Protein AF-A0A3M0Y3L3-F1 (afdb_monomer_lite)

Sequence (341 aa):
EQSRVIAAVINSLKTGEKAVHLVEGGPGSGKTYLALLLLTSVASQHQMKTHKNLVALGLRNNRLLNTVRKVLDEAHIGLSGAVKFFSAYGHGLADAATEDFELVIYDEAQRMAPDQIANAMRRGRVVVFLYDEGQRLNTDEGGTREAFLQHARKLGKPVHTHWLSGAYRVLGGARYHQFVEQLLHDPCAMNNGGELPHYEFRVFSDIEEMIHALRAKGAEGHHVALVAAFTESPGDRKNKLARSKWNLRIGYPLPSGFDHYRDKDLKIYWLMDEKRQYPAFWYQKASNDLTHCASIYGCQGFEADYVGVIWGRDFVWRNGQWTLGPNCEDTIGRPSLKDLF

Secondary structure (DSSP, 8-state):
-HHHHHHHHHHHHHTT---EEEEE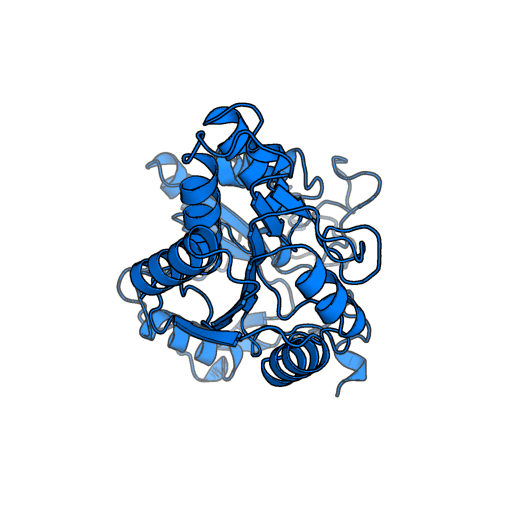E-TTS-HHHHHHHHHHHHHT-TT--SSSEEEEEEES-HHHHHHHHHHHHHHSTTGGGGEEE--SSSSSTTS-----EEEEEETTGGGS-HHHHHHHHHHEEEEEEEE-GGG--STT----HHHHHHHHHHTT--EEEEEE----S-TTHHHHHHHHHHHHH-GGG-GGG---TT------S-HHHHHHHHHHHHHTT--EEEEE-S-S----SSSTT--STTTEEEESS-TT---TTTTS--EEEE---TTTHHIIIIIS-GGGG-SEEEEHHHHTT---SEEEEE--SSEEEETTEEEE-TT---SSSSS-GGG--

Foldseek 3Di:
DLVVLLVVLVVCLVVLAQAEEEEEEDPQLCLVVSLVVSLCVQVVPPPPPDAAAAAAEEDQQLLVLLLVLVVCCVVDNPSSVRYWYDDQDDDTLQRAQAARYQEYEYEQLLQHFLVSLLSQSNPHSYYYYYHYVVPDDAPRRHPDPVSNVVSCVVVVHHYHYHYRYFNNRDPQTPNVVVLVVCCVPPQQVDFQSDDRPPDDDDDDPDPVVVLVVLLVCVVVVWQEAEEEACDQAVADLPCNPDQDLNFFDAAPDTPNRPCPRVVPPAGEGENNDSNPRSSCVFVVSPRSVVNYYYYPSSCVPGDTPYYHYYYPQQWDQDPRTIDGGPDNWDPPDVVTVVVVD

pLDDT: mean 86.47, std 13.96, range [36.09, 98.5]

Radius of gyration: 21.64 Å; chains: 1; bounding box: 54×42×57 Å

Structure (mmCIF, N/CA/C/O backbone):
data_AF-A0A3M0Y3L3-F1
#
_entry.id   AF-A0A3M0Y3L3-F1
#
loop_
_atom_site.group_PDB
_atom_site.id
_atom_site.type_symbol
_atom_site.label_atom_id
_atom_site.label_alt_id
_atom_site.label_comp_id
_atom_site.label_asym_id
_atom_site.label_entity_id
_atom_site.label_seq_id
_atom_site.pdbx_PDB_ins_code
_atom_site.Cartn_x
_atom_site.Cartn_y
_atom_site.Cartn_z
_atom_site.occupancy
_atom_site.B_iso_or_equiv
_atom_site.auth_seq_id
_atom_site.auth_comp_id
_atom_site.auth_asym_id
_atom_site.auth_atom_id
_atom_site.pdbx_PDB_model_num
ATOM 1 N N . GLU A 1 1 ? -17.571 -12.825 4.510 1.00 89.19 1 GLU A N 1
ATOM 2 C CA . GLU A 1 1 ? -16.793 -12.591 5.753 1.00 89.19 1 GLU A CA 1
ATOM 3 C C . GLU A 1 1 ? -16.802 -11.124 6.159 1.00 89.19 1 GLU A C 1
ATOM 5 O O . GLU A 1 1 ? -17.321 -10.819 7.224 1.00 89.19 1 GLU A O 1
ATOM 10 N N . GLN A 1 2 ? -16.338 -10.217 5.292 1.00 90.56 2 GLN A N 1
ATOM 11 C CA . GLN A 1 2 ? -16.280 -8.769 5.551 1.00 90.56 2 GLN A CA 1
ATOM 12 C C . GLN A 1 2 ? -17.586 -8.179 6.115 1.00 90.56 2 GLN A C 1
ATOM 14 O O . GLN A 1 2 ? -17.548 -7.488 7.128 1.00 90.56 2 GLN A O 1
ATOM 19 N N . SER A 1 3 ? -18.754 -8.522 5.556 1.00 91.56 3 SER A N 1
ATOM 20 C CA . SER A 1 3 ? -20.052 -8.053 6.075 1.00 91.56 3 SER A CA 1
ATOM 21 C C . SER A 1 3 ? -20.318 -8.467 7.528 1.00 91.56 3 SER A C 1
ATOM 23 O O . SER A 1 3 ? -20.928 -7.704 8.271 1.00 91.56 3 SER A O 1
ATOM 25 N N . ARG A 1 4 ? -19.843 -9.648 7.959 1.00 94.56 4 ARG A N 1
ATOM 26 C CA . ARG A 1 4 ? -19.965 -10.098 9.357 1.00 94.56 4 ARG A CA 1
ATOM 27 C C . ARG A 1 4 ? -19.080 -9.257 10.275 1.00 94.56 4 ARG A C 1
ATOM 29 O O . ARG A 1 4 ? -19.536 -8.863 11.342 1.00 94.56 4 ARG A O 1
ATOM 36 N N . VAL A 1 5 ? -17.858 -8.941 9.837 1.00 96.12 5 VAL A N 1
ATOM 37 C CA . VAL A 1 5 ? -16.940 -8.070 10.589 1.00 96.12 5 VAL A CA 1
ATOM 38 C C . VAL A 1 5 ? -17.534 -6.671 10.738 1.00 96.12 5 VAL A C 1
ATOM 40 O O . VAL A 1 5 ? -17.600 -6.154 11.849 1.00 96.12 5 VAL A O 1
ATOM 43 N N . ILE A 1 6 ? -18.040 -6.089 9.645 1.00 95.31 6 ILE A N 1
ATOM 44 C CA . ILE A 1 6 ? -18.707 -4.779 9.666 1.00 95.31 6 ILE A CA 1
ATOM 45 C C . ILE A 1 6 ? -19.893 -4.802 10.632 1.00 95.31 6 ILE A C 1
ATOM 47 O O . ILE A 1 6 ? -19.979 -3.945 11.506 1.00 95.31 6 ILE A O 1
ATOM 51 N N . ALA A 1 7 ? -20.777 -5.799 10.526 1.00 95.38 7 ALA A N 1
ATOM 52 C CA . ALA A 1 7 ? -21.931 -5.920 11.412 1.00 95.38 7 ALA A CA 1
ATOM 53 C C . ALA A 1 7 ? -21.524 -6.020 12.891 1.00 95.38 7 ALA A C 1
ATOM 55 O O . ALA A 1 7 ? -22.126 -5.350 13.727 1.00 95.38 7 ALA A O 1
ATOM 56 N N . ALA A 1 8 ? -20.482 -6.795 13.212 1.00 97.00 8 ALA A N 1
ATOM 57 C CA . ALA A 1 8 ? -19.973 -6.929 14.574 1.00 97.00 8 ALA A CA 1
ATOM 58 C C . ALA A 1 8 ? -19.416 -5.603 15.121 1.00 97.00 8 ALA A C 1
ATOM 60 O O . ALA A 1 8 ? -19.777 -5.204 16.224 1.00 97.00 8 ALA A O 1
ATOM 61 N N . VAL A 1 9 ? -18.595 -4.891 14.340 1.00 96.69 9 VAL A N 1
ATOM 62 C CA . VAL A 1 9 ? -18.029 -3.589 14.741 1.00 96.69 9 VAL A CA 1
ATOM 63 C C . VAL A 1 9 ? -19.132 -2.547 14.939 1.00 96.69 9 VAL A C 1
ATOM 65 O O . VAL A 1 9 ? -19.158 -1.848 15.951 1.00 96.69 9 VAL A O 1
ATOM 68 N N . ILE A 1 10 ? -20.084 -2.461 14.004 1.00 94.00 10 ILE A N 1
ATOM 69 C CA . ILE A 1 10 ? -21.234 -1.554 14.117 1.00 94.00 10 ILE A CA 1
ATOM 70 C C . ILE A 1 10 ? -22.098 -1.911 15.335 1.00 94.00 10 ILE A C 1
ATOM 72 O O . ILE A 1 10 ? -22.608 -1.010 16.000 1.00 94.00 10 ILE A O 1
ATOM 76 N N . ASN A 1 11 ? -22.254 -3.196 15.660 1.00 94.81 11 ASN A N 1
ATOM 77 C CA . ASN A 1 11 ? -22.977 -3.619 16.855 1.00 94.81 11 ASN A CA 1
ATOM 78 C C . ASN A 1 11 ? -22.292 -3.124 18.138 1.00 94.81 11 ASN A C 1
ATOM 80 O O . ASN A 1 11 ? -22.959 -2.491 18.950 1.00 94.81 11 ASN A O 1
ATOM 84 N N . SER A 1 12 ? -20.975 -3.307 18.285 1.00 95.19 12 SER A N 1
ATOM 85 C CA . SER A 1 12 ? -20.216 -2.783 19.435 1.00 95.19 12 SER A CA 1
ATOM 86 C C . SER A 1 12 ? -20.289 -1.252 19.539 1.00 95.19 12 SER A C 1
ATOM 88 O O . SER A 1 12 ? -20.355 -0.688 20.635 1.00 95.19 12 SER A O 1
ATOM 90 N N . LEU A 1 13 ? -20.353 -0.545 18.404 1.00 92.25 13 LEU A N 1
ATOM 91 C CA . LEU A 1 13 ? -20.605 0.897 18.404 1.00 92.25 13 LEU A CA 1
ATOM 92 C C . LEU A 1 13 ? -22.006 1.235 18.933 1.00 92.25 13 LEU A C 1
ATOM 94 O O . LEU A 1 13 ? -22.120 2.109 19.790 1.00 92.25 13 LEU A O 1
ATOM 98 N N . LYS A 1 14 ? -23.051 0.532 18.482 1.00 91.12 14 LYS A N 1
ATOM 99 C CA . LYS A 1 14 ? -24.446 0.771 18.894 1.00 91.12 14 LYS A CA 1
ATOM 100 C C . LYS A 1 14 ? -24.724 0.425 20.357 1.00 91.12 14 LYS A C 1
ATOM 102 O O . LYS A 1 14 ? -25.501 1.124 20.996 1.00 91.12 14 LYS A O 1
ATOM 107 N N . THR A 1 15 ? -24.110 -0.630 20.889 1.00 92.38 15 THR A N 1
ATOM 108 C CA . THR A 1 15 ? -24.319 -1.079 22.278 1.00 92.38 15 THR A CA 1
ATOM 109 C C . THR A 1 15 ? -23.499 -0.298 23.304 1.00 92.38 15 THR A C 1
ATOM 111 O O . THR A 1 15 ? -23.655 -0.520 24.502 1.00 92.38 15 THR A O 1
ATOM 114 N N . GLY A 1 16 ? -22.612 0.603 22.868 1.00 88.19 16 GLY A N 1
ATOM 115 C CA . GLY A 1 16 ? -21.716 1.329 23.771 1.00 88.19 16 GLY A CA 1
ATOM 116 C C . GLY A 1 16 ? -20.526 0.498 24.277 1.00 88.19 16 GLY A C 1
ATOM 117 O O . GLY A 1 16 ? -19.792 0.957 25.150 1.00 88.19 16 GLY A O 1
ATOM 118 N N . GLU A 1 17 ? -20.297 -0.701 23.729 1.00 92.25 17 GLU A N 1
ATOM 119 C CA . GLU A 1 17 ? -19.210 -1.595 24.141 1.00 92.25 17 GLU A CA 1
ATOM 120 C C . GLU A 1 17 ? -17.825 -0.960 23.906 1.00 92.25 17 GLU A C 1
ATOM 122 O O . GLU A 1 17 ? -17.583 -0.292 22.896 1.00 92.25 17 GLU A O 1
ATOM 127 N N . LYS A 1 18 ? -16.894 -1.183 24.843 1.00 94.62 18 LYS A N 1
ATOM 128 C CA . LYS A 1 18 ? -15.476 -0.802 24.733 1.00 94.62 18 LYS A CA 1
ATOM 129 C C . LYS A 1 18 ? -14.632 -1.979 24.241 1.00 94.62 18 LYS A C 1
ATOM 131 O O . LYS A 1 18 ? -13.878 -2.559 25.016 1.00 94.62 18 LYS A O 1
ATOM 136 N N . ALA A 1 19 ? -14.780 -2.350 22.973 1.00 96.56 19 ALA A N 1
ATOM 137 C CA . ALA A 1 19 ? -14.220 -3.589 22.431 1.00 96.56 19 ALA A CA 1
ATOM 138 C C . ALA A 1 19 ? -12.972 -3.406 21.556 1.00 96.56 19 ALA A C 1
ATOM 140 O O . ALA A 1 19 ? -12.734 -2.349 20.967 1.00 96.56 19 ALA A O 1
ATOM 141 N N . VAL A 1 20 ? -12.206 -4.489 21.429 1.00 98.19 20 VAL A N 1
ATOM 142 C CA . VAL A 1 20 ? -11.145 -4.650 20.432 1.00 98.19 20 VAL A CA 1
ATOM 143 C C . VAL A 1 20 ? -11.564 -5.726 19.432 1.00 98.19 20 VAL A C 1
ATOM 145 O O . VAL A 1 20 ? -11.904 -6.840 19.818 1.00 98.19 20 VAL A O 1
ATOM 148 N N . HIS A 1 21 ? -11.511 -5.416 18.142 1.00 98.50 21 HIS A N 1
ATOM 149 C CA . HIS A 1 21 ? -11.704 -6.374 17.060 1.00 98.50 21 HIS A CA 1
ATOM 150 C C . HIS A 1 21 ? -10.352 -6.679 16.421 1.00 98.50 21 HIS A C 1
ATOM 152 O O . HIS A 1 21 ? -9.687 -5.779 15.910 1.00 98.50 21 HIS A O 1
ATOM 158 N N . LEU A 1 22 ? -9.950 -7.946 16.442 1.00 98.38 22 LEU A N 1
ATOM 159 C CA . LEU A 1 22 ? -8.754 -8.434 15.759 1.00 98.38 22 LEU A CA 1
ATOM 160 C C . LEU A 1 22 ? -9.193 -9.113 14.469 1.00 98.38 22 LEU A C 1
ATOM 162 O O . LEU A 1 22 ? -9.964 -10.069 14.521 1.00 98.38 22 LEU A O 1
ATOM 166 N N . VAL A 1 23 ? -8.744 -8.599 13.329 1.00 98.06 23 VAL A N 1
ATOM 167 C CA . VAL A 1 23 ? -9.089 -9.119 12.005 1.00 98.06 23 VAL A CA 1
ATOM 168 C C . VAL A 1 23 ? -7.811 -9.572 11.322 1.00 98.06 23 VAL A C 1
ATOM 170 O O . VAL A 1 23 ? -7.010 -8.755 10.866 1.00 98.06 23 VAL A O 1
ATOM 173 N N . GLU A 1 24 ? -7.641 -10.882 11.255 1.00 96.75 24 GLU A N 1
ATOM 174 C CA . GLU A 1 24 ? -6.498 -11.510 10.606 1.00 96.75 24 GLU A CA 1
ATOM 175 C C . GLU A 1 24 ? -6.847 -11.886 9.166 1.00 96.75 24 GLU A C 1
ATOM 177 O O . GLU A 1 24 ? -7.958 -12.339 8.873 1.00 96.75 24 GLU A O 1
ATOM 182 N N . GLY A 1 25 ? -5.911 -11.693 8.244 1.00 92.62 25 GLY A N 1
ATOM 183 C CA . GLY A 1 25 ? -6.086 -12.142 6.868 1.00 92.62 25 GLY A CA 1
ATOM 184 C C . GLY A 1 25 ? -4.821 -11.981 6.049 1.00 92.62 25 GLY A C 1
ATOM 185 O O . GLY A 1 25 ? -4.099 -11.003 6.221 1.00 92.62 25 GLY A O 1
ATOM 186 N N . GLY A 1 26 ? -4.595 -12.896 5.109 1.00 88.00 26 GLY A N 1
ATOM 187 C CA . GLY A 1 26 ? -3.398 -12.916 4.264 1.00 88.00 26 GLY A CA 1
ATOM 188 C C . GLY A 1 26 ? -3.281 -11.732 3.286 1.00 88.00 26 GLY A C 1
ATOM 189 O O . GLY A 1 26 ? -4.162 -10.850 3.237 1.00 88.00 26 GLY A O 1
ATOM 190 N N . PRO A 1 27 ? -2.229 -11.697 2.447 1.00 83.88 27 PRO A N 1
ATOM 191 C CA . PRO A 1 27 ? -2.135 -10.768 1.326 1.00 83.88 27 PRO A CA 1
ATOM 192 C C . PRO A 1 27 ? -3.365 -10.876 0.411 1.00 83.88 27 PRO A C 1
ATOM 194 O O . PRO A 1 27 ? -3.835 -11.962 0.089 1.00 83.88 27 PRO A O 1
ATOM 197 N N . GLY A 1 28 ? -3.920 -9.738 -0.008 1.00 84.06 28 GLY A N 1
ATOM 198 C CA . GLY A 1 28 ? -5.054 -9.721 -0.941 1.00 84.06 28 GLY A CA 1
ATOM 199 C C . GLY A 1 28 ? -6.418 -10.123 -0.360 1.00 84.06 28 GLY A C 1
ATOM 200 O O . GLY A 1 28 ? -7.390 -10.186 -1.111 1.00 84.06 28 GLY A O 1
ATOM 201 N N . SER A 1 29 ? -6.536 -10.310 0.958 1.00 88.50 29 SER A N 1
ATOM 202 C CA . SER A 1 29 ? -7.811 -10.613 1.640 1.00 88.50 29 SER A CA 1
ATOM 203 C C . SER A 1 29 ? -8.792 -9.439 1.764 1.00 88.50 29 SER A C 1
ATOM 205 O O . SER A 1 29 ? -9.916 -9.583 2.252 1.00 88.50 29 SER A O 1
ATOM 207 N N . GLY A 1 30 ? -8.393 -8.257 1.289 1.00 90.00 30 GLY A N 1
ATOM 208 C CA . GLY A 1 30 ? -9.231 -7.059 1.297 1.00 90.00 30 GLY A CA 1
ATOM 209 C C . GLY A 1 30 ? -9.273 -6.334 2.645 1.00 90.00 30 GLY A C 1
ATOM 210 O O . GLY A 1 30 ? -10.234 -5.615 2.897 1.00 90.00 30 GLY A O 1
ATOM 211 N N . LYS A 1 31 ? -8.248 -6.484 3.499 1.00 93.56 31 LYS A N 1
ATOM 212 C CA . LYS A 1 31 ? -8.111 -5.752 4.776 1.00 93.56 31 LYS A CA 1
ATOM 213 C C . LYS A 1 31 ? -8.281 -4.239 4.601 1.00 93.56 31 LYS A C 1
ATOM 215 O O . LYS A 1 31 ? -9.211 -3.658 5.152 1.00 93.56 31 LYS A O 1
ATOM 220 N N . THR A 1 32 ? -7.470 -3.615 3.749 1.00 92.81 32 THR A N 1
ATOM 221 C CA . THR A 1 32 ? -7.552 -2.172 3.468 1.00 92.81 32 THR A CA 1
ATOM 222 C C . THR A 1 32 ? -8.926 -1.761 2.924 1.00 92.81 32 THR A C 1
ATOM 224 O O . THR A 1 32 ? -9.458 -0.720 3.303 1.00 92.81 32 THR A O 1
ATOM 227 N N . TYR A 1 33 ? -9.548 -2.593 2.081 1.00 92.50 33 TYR A N 1
ATOM 228 C CA . TYR A 1 33 ? -10.900 -2.339 1.574 1.00 92.50 33 TYR A CA 1
ATOM 229 C C . TYR A 1 33 ? -11.948 -2.382 2.697 1.00 92.50 33 TYR A C 1
ATOM 231 O O . TYR A 1 33 ? -12.748 -1.459 2.825 1.00 92.50 33 TYR A O 1
ATOM 239 N N . LEU A 1 34 ? -11.888 -3.387 3.577 1.00 95.12 34 LEU A N 1
ATOM 240 C CA . LEU A 1 34 ? -12.708 -3.462 4.788 1.00 95.12 34 LEU A CA 1
ATOM 241 C C . LEU A 1 34 ? -12.505 -2.230 5.688 1.00 95.12 34 LEU A C 1
ATOM 243 O O . LEU A 1 34 ? -13.478 -1.707 6.230 1.00 95.12 34 LEU A O 1
ATOM 247 N N . ALA A 1 35 ? -11.271 -1.736 5.815 1.00 95.50 35 ALA A N 1
ATOM 248 C CA . ALA A 1 35 ? -10.956 -0.521 6.564 1.00 95.50 35 ALA A CA 1
ATOM 249 C C . ALA A 1 35 ? -11.702 0.704 6.007 1.00 95.50 35 ALA A C 1
ATOM 251 O O . ALA A 1 35 ? -12.323 1.458 6.758 1.00 95.50 35 ALA A O 1
ATOM 252 N N . LEU A 1 36 ? -11.683 0.876 4.682 1.00 93.06 36 LEU A N 1
ATOM 253 C CA . LEU A 1 36 ? -12.385 1.959 3.988 1.00 93.06 36 LEU A CA 1
ATOM 254 C C . LEU A 1 36 ? -13.909 1.807 4.072 1.00 93.06 36 LEU A C 1
ATOM 256 O O . LEU A 1 36 ? -14.611 2.799 4.276 1.00 93.06 36 LEU A O 1
ATOM 260 N N . LEU A 1 37 ? -14.431 0.581 3.976 1.00 93.56 37 LEU A N 1
ATOM 261 C CA . LEU A 1 37 ? -15.857 0.304 4.159 1.00 93.56 37 LEU A CA 1
ATOM 262 C C . LEU A 1 37 ? -16.325 0.646 5.575 1.00 93.56 37 LEU A C 1
ATOM 264 O O . LEU A 1 37 ? -17.365 1.277 5.732 1.00 93.56 37 LEU A O 1
ATOM 268 N N . LEU A 1 38 ? -15.563 0.275 6.607 1.00 94.31 38 LEU A N 1
ATOM 269 C CA . LEU A 1 38 ? -15.864 0.642 7.993 1.00 94.31 38 LEU A CA 1
ATOM 270 C C . LEU A 1 38 ? -15.824 2.161 8.187 1.00 94.31 38 LEU A C 1
ATOM 272 O O . LEU A 1 38 ? -16.759 2.728 8.753 1.00 94.31 38 LEU A O 1
ATOM 276 N N . LEU A 1 39 ? -14.775 2.818 7.678 1.00 92.62 39 LEU A N 1
ATOM 277 C CA . LEU A 1 39 ? -14.621 4.272 7.735 1.00 92.62 39 LEU A CA 1
ATOM 278 C C . LEU A 1 39 ? -15.836 4.985 7.130 1.00 92.62 39 LEU A C 1
ATOM 280 O O . LEU A 1 39 ? -16.445 5.825 7.785 1.00 92.62 39 LEU A O 1
ATOM 284 N N . THR A 1 40 ? -16.202 4.635 5.897 1.00 89.38 40 THR A N 1
ATOM 285 C CA . THR A 1 40 ? -17.314 5.265 5.165 1.00 89.38 40 THR A CA 1
ATOM 286 C C . THR A 1 40 ? -18.675 4.916 5.767 1.00 89.38 40 THR A C 1
ATOM 288 O O . THR A 1 40 ? -19.516 5.801 5.930 1.00 89.38 40 THR A O 1
ATOM 291 N N . SER A 1 41 ? -18.879 3.665 6.192 1.00 89.31 41 SER A N 1
ATOM 292 C CA . SER A 1 41 ? -20.119 3.231 6.852 1.00 89.31 41 SER A CA 1
ATOM 293 C C . SER A 1 41 ? -20.375 4.005 8.138 1.00 89.31 41 SER A C 1
ATOM 295 O O . SER A 1 41 ? -21.505 4.412 8.386 1.00 89.31 41 SER A O 1
ATOM 297 N N . VAL A 1 42 ? -19.340 4.242 8.947 1.00 88.00 42 VAL A N 1
ATOM 298 C CA . VAL A 1 42 ? -19.472 5.019 10.183 1.00 88.00 42 VAL A CA 1
ATOM 299 C C . VAL A 1 42 ? -19.569 6.515 9.889 1.00 88.00 42 VAL A C 1
ATOM 301 O O . VAL A 1 42 ? -20.443 7.174 10.439 1.00 88.00 42 VAL A O 1
ATOM 304 N N . ALA A 1 43 ? -18.747 7.054 8.983 1.00 83.69 43 ALA A N 1
ATOM 305 C CA . ALA A 1 43 ? -18.782 8.474 8.626 1.00 83.69 43 ALA A CA 1
ATOM 306 C C . ALA A 1 43 ? -20.144 8.916 8.058 1.00 83.69 43 ALA A C 1
ATOM 308 O O . ALA A 1 43 ? -20.604 10.013 8.362 1.00 83.69 43 ALA A O 1
ATOM 309 N N . SER A 1 44 ? -20.812 8.046 7.293 1.00 79.88 44 SER A N 1
ATOM 310 C CA . SER A 1 44 ? -22.149 8.296 6.735 1.00 79.88 44 SER A CA 1
ATOM 311 C C . SER A 1 44 ? -23.270 8.355 7.785 1.00 79.88 44 SER A C 1
ATOM 313 O O . SER A 1 44 ? -24.333 8.924 7.528 1.00 79.88 44 SER A O 1
ATOM 315 N N . GLN A 1 45 ? -23.051 7.824 8.994 1.00 74.44 45 GLN A N 1
ATOM 316 C CA . GLN A 1 45 ? -24.020 7.835 10.094 1.00 74.44 45 GLN A CA 1
ATOM 317 C C . GLN A 1 45 ? -23.972 9.187 10.833 1.00 74.44 45 GLN A C 1
ATOM 319 O O . GLN A 1 45 ? -23.622 9.288 12.006 1.00 74.44 45 GLN A O 1
ATOM 324 N N . HIS A 1 46 ? -24.351 10.252 10.120 1.00 55.66 46 HIS A N 1
ATOM 325 C CA . HIS A 1 46 ? -24.274 11.669 10.510 1.00 55.66 46 HIS A CA 1
ATOM 326 C C . HIS A 1 46 ? -25.133 12.108 11.719 1.00 55.66 46 HIS A C 1
ATOM 328 O O . HIS A 1 46 ? -25.242 13.306 11.990 1.00 55.66 46 HIS A O 1
ATOM 334 N N . GLN A 1 47 ? -25.741 11.187 12.469 1.00 51.44 47 GLN A N 1
ATOM 335 C CA . GLN A 1 47 ? -26.614 11.527 13.603 1.00 51.44 47 GLN A CA 1
ATOM 336 C C . GLN A 1 47 ? -25.924 11.498 14.976 1.00 51.44 47 GLN A C 1
ATOM 338 O O . GLN A 1 47 ? -26.528 11.914 15.959 1.00 51.44 47 GLN A O 1
ATOM 343 N N . MET A 1 48 ? -24.643 11.131 15.065 1.00 46.00 48 MET A N 1
ATOM 344 C CA . MET A 1 48 ? -23.880 11.199 16.322 1.00 46.00 48 MET A CA 1
ATOM 345 C C . MET A 1 48 ? -23.266 12.597 16.531 1.00 46.00 48 MET A C 1
ATOM 347 O O . MET A 1 48 ? -22.051 12.766 16.616 1.00 46.00 48 MET A O 1
ATOM 351 N N . LYS A 1 49 ? -24.107 13.639 16.584 1.00 42.47 49 LYS A N 1
ATOM 352 C CA . LYS A 1 49 ? -23.705 15.005 16.972 1.00 42.47 49 LYS A CA 1
ATOM 353 C C . LYS A 1 49 ? -23.652 15.149 18.496 1.00 42.47 49 LYS A C 1
ATOM 355 O O . LYS A 1 49 ? -24.370 15.966 19.051 1.00 42.47 49 LYS A O 1
ATOM 360 N N . THR A 1 50 ? -22.788 14.405 19.176 1.00 43.62 50 THR A N 1
ATOM 361 C CA . THR A 1 50 ? -22.419 14.713 20.567 1.00 43.62 50 THR A CA 1
ATOM 362 C C . THR A 1 50 ? -21.003 14.212 20.842 1.00 43.62 50 THR A C 1
ATOM 364 O O . THR A 1 50 ? -20.779 13.016 20.958 1.00 43.62 50 THR A O 1
ATOM 367 N N . HIS A 1 51 ? -20.055 15.149 20.923 1.00 42.88 51 HIS A N 1
ATOM 368 C CA . HIS A 1 51 ? -18.747 15.020 21.579 1.00 42.88 51 HIS A CA 1
ATOM 369 C C . HIS A 1 51 ? -17.915 13.750 21.307 1.00 42.88 51 HIS A C 1
ATOM 371 O O . HIS A 1 51 ? -17.875 12.868 22.155 1.00 42.88 51 HIS A O 1
ATOM 377 N N . LYS A 1 52 ? -17.187 13.712 20.177 1.00 52.66 52 LYS A N 1
ATOM 378 C CA . LYS A 1 52 ? -15.841 13.113 19.961 1.00 52.66 52 LYS A CA 1
ATOM 379 C C . LYS A 1 52 ? -15.566 13.016 18.456 1.00 52.66 52 LYS A C 1
ATOM 381 O O . LYS A 1 52 ? -16.475 13.165 17.642 1.00 52.66 52 LYS A O 1
ATOM 386 N N . ASN A 1 53 ? -14.311 12.804 18.065 1.00 76.44 53 ASN A N 1
ATOM 387 C CA . ASN A 1 53 ? -14.007 12.508 16.669 1.00 76.44 53 ASN A CA 1
ATOM 388 C C . ASN A 1 53 ? -14.642 11.148 16.315 1.00 76.44 53 ASN A C 1
ATOM 390 O O . ASN A 1 53 ? -14.315 10.144 16.929 1.00 76.44 53 ASN A O 1
ATOM 394 N N . LEU A 1 54 ? -15.562 11.076 15.354 1.00 85.75 54 LEU A N 1
ATOM 395 C CA . LEU A 1 54 ? -16.360 9.858 15.145 1.00 85.75 54 LEU A CA 1
ATOM 396 C C . LEU A 1 54 ? -15.508 8.631 14.764 1.00 85.75 54 LEU A C 1
ATOM 398 O O . LEU A 1 54 ? -15.630 7.563 15.356 1.00 85.75 54 LEU A O 1
ATOM 402 N N . VAL A 1 55 ? -14.625 8.778 13.781 1.00 90.19 55 VAL A N 1
ATOM 403 C CA . VAL A 1 55 ? -13.830 7.663 13.264 1.00 90.19 55 VAL A CA 1
ATOM 404 C C . VAL A 1 55 ? -12.444 8.128 12.836 1.00 90.19 55 VAL A C 1
ATOM 406 O O . VAL A 1 55 ? -12.287 9.233 12.315 1.00 90.19 55 VAL A O 1
ATOM 409 N N . ALA A 1 56 ? -11.439 7.280 13.051 1.00 92.94 56 ALA A N 1
ATOM 410 C CA . ALA A 1 56 ? -10.118 7.426 12.453 1.00 92.94 56 ALA A CA 1
ATOM 411 C C . ALA A 1 56 ? -9.663 6.140 11.761 1.00 92.94 56 ALA A C 1
ATOM 413 O O . ALA A 1 56 ? -9.826 5.044 12.292 1.00 92.94 56 ALA A O 1
ATOM 414 N N . LEU A 1 57 ? -9.024 6.302 10.603 1.00 95.00 57 LEU A N 1
ATOM 415 C CA . LEU A 1 57 ? -8.315 5.247 9.890 1.00 95.00 57 LEU A CA 1
ATOM 416 C C . LEU A 1 57 ? -6.809 5.516 9.954 1.00 95.00 57 LEU A C 1
ATOM 418 O O . LEU A 1 57 ? -6.309 6.456 9.339 1.00 95.00 57 LEU A O 1
ATOM 422 N N . GLY A 1 58 ? -6.093 4.690 10.703 1.00 94.50 58 GLY A N 1
ATOM 423 C CA . GLY A 1 58 ? -4.643 4.638 10.767 1.00 94.50 58 GLY A CA 1
ATOM 424 C C . GLY A 1 58 ? -4.064 3.857 9.591 1.00 94.50 58 GLY A C 1
ATOM 425 O O . GLY A 1 58 ? -4.289 2.654 9.491 1.00 94.50 58 GLY A O 1
ATOM 426 N N . LEU A 1 59 ? -3.272 4.519 8.744 1.00 93.25 59 LEU A N 1
ATOM 427 C CA . LEU A 1 59 ? -2.500 3.878 7.674 1.00 93.25 59 LEU A CA 1
ATOM 428 C C . LEU A 1 59 ? -0.996 4.031 7.923 1.00 93.25 59 LEU A C 1
ATOM 430 O O . LEU A 1 59 ? -0.512 5.132 8.200 1.00 93.25 59 LEU A O 1
ATOM 434 N N . ARG A 1 60 ? -0.245 2.933 7.765 1.00 88.31 60 ARG A N 1
ATOM 435 C CA . ARG A 1 60 ? 1.222 2.916 7.908 1.00 88.31 60 ARG A CA 1
ATOM 436 C C . ARG A 1 60 ? 1.955 3.400 6.657 1.00 88.31 60 ARG A C 1
ATOM 438 O O . ARG A 1 60 ? 3.074 3.895 6.748 1.00 88.31 60 ARG A O 1
ATOM 445 N N . ASN A 1 61 ? 1.353 3.257 5.477 1.00 90.38 61 ASN A N 1
ATOM 446 C CA . ASN A 1 61 ? 1.960 3.698 4.224 1.00 90.38 61 ASN A CA 1
ATOM 447 C C . ASN A 1 61 ? 1.533 5.137 3.888 1.00 90.38 61 ASN A C 1
ATOM 449 O O . ASN A 1 61 ? 0.405 5.368 3.456 1.00 90.38 61 ASN A O 1
ATOM 453 N N . ASN A 1 62 ? 2.453 6.101 4.022 1.00 91.06 62 ASN A N 1
ATOM 454 C CA . ASN A 1 62 ? 2.205 7.515 3.695 1.00 91.06 62 ASN A CA 1
ATOM 455 C C . ASN A 1 62 ? 1.742 7.744 2.247 1.00 91.06 62 ASN A C 1
ATOM 457 O O . ASN A 1 62 ? 0.989 8.676 1.980 1.00 91.06 62 ASN A O 1
ATOM 461 N N . ARG A 1 63 ? 2.173 6.896 1.312 1.00 94.19 63 ARG A N 1
ATOM 462 C CA . ARG A 1 63 ? 1.849 7.018 -0.116 1.00 94.19 63 ARG A CA 1
ATOM 463 C C . ARG A 1 63 ? 0.391 6.653 -0.373 1.00 94.19 63 ARG A C 1
ATOM 465 O O . ARG A 1 63 ? -0.343 7.423 -0.996 1.00 94.19 63 ARG A O 1
ATOM 472 N N . LEU A 1 64 ? -0.036 5.520 0.188 1.00 94.31 64 LEU A N 1
ATOM 473 C CA . LEU A 1 64 ? -1.434 5.094 0.193 1.00 94.31 64 LEU A CA 1
ATOM 474 C C . LEU A 1 64 ? -2.302 6.114 0.926 1.00 94.31 64 LEU A C 1
ATOM 476 O O . LEU A 1 64 ? -3.307 6.556 0.386 1.00 94.31 64 LEU A O 1
ATOM 480 N N . LEU A 1 65 ? -1.864 6.569 2.101 1.00 94.62 65 LEU A N 1
ATOM 481 C CA . LEU A 1 65 ? -2.570 7.571 2.894 1.00 94.62 65 LEU A CA 1
ATOM 482 C C . LEU A 1 65 ? -2.846 8.859 2.118 1.00 94.62 65 LEU A C 1
ATOM 484 O O . LEU A 1 65 ? -3.980 9.329 2.123 1.00 94.62 65 LEU A O 1
ATOM 488 N N . ASN A 1 66 ? -1.850 9.434 1.440 1.00 94.81 66 ASN A N 1
ATOM 489 C CA . ASN A 1 66 ? -2.058 10.665 0.672 1.00 94.81 66 ASN A CA 1
ATOM 490 C C . ASN A 1 66 ? -2.993 10.448 -0.523 1.00 94.81 66 ASN A C 1
ATOM 492 O O . ASN A 1 66 ? -3.771 11.340 -0.857 1.00 94.81 66 ASN A O 1
ATOM 496 N N . THR A 1 67 ? -2.948 9.266 -1.138 1.00 95.38 67 THR A N 1
ATOM 497 C CA . THR A 1 67 ? -3.827 8.933 -2.264 1.00 95.38 67 THR A CA 1
ATOM 498 C C . THR A 1 67 ? -5.264 8.731 -1.799 1.00 95.38 67 THR A C 1
ATOM 500 O O . THR A 1 67 ? -6.166 9.358 -2.340 1.00 95.38 67 THR A O 1
ATOM 503 N N . VAL A 1 68 ? -5.476 7.960 -0.729 1.00 94.44 68 VAL A N 1
ATOM 504 C CA . VAL A 1 68 ? -6.793 7.780 -0.103 1.00 94.44 68 VAL A CA 1
ATOM 505 C C . VAL A 1 68 ? -7.368 9.124 0.336 1.00 94.44 68 VAL A C 1
ATOM 507 O O . VAL A 1 68 ? -8.525 9.401 0.051 1.00 94.44 68 VAL A O 1
ATOM 510 N N . ARG A 1 69 ? -6.575 9.996 0.974 1.00 93.25 69 ARG A N 1
ATOM 511 C CA . ARG A 1 69 ? -7.038 11.341 1.354 1.00 93.25 69 ARG A CA 1
ATOM 512 C C . ARG A 1 69 ? -7.546 12.136 0.156 1.00 93.25 69 ARG A C 1
ATOM 514 O O . ARG A 1 69 ? -8.616 12.717 0.256 1.00 93.25 69 ARG A O 1
ATOM 521 N N . LYS A 1 70 ? -6.819 12.111 -0.965 1.00 93.44 70 LYS A N 1
ATOM 522 C CA . LYS A 1 70 ? -7.239 12.785 -2.198 1.00 93.44 70 LYS A CA 1
ATOM 523 C C . LYS A 1 70 ? -8.573 12.245 -2.720 1.00 93.44 70 LYS A C 1
ATOM 525 O O . LYS A 1 70 ? -9.470 13.034 -2.982 1.00 93.44 70 LYS A O 1
ATOM 530 N N . VAL A 1 71 ? -8.717 10.920 -2.802 1.00 92.56 71 VAL A N 1
ATOM 531 C CA . VAL A 1 71 ? -9.970 10.268 -3.227 1.00 92.56 71 VAL A CA 1
ATOM 532 C C . VAL A 1 71 ? -11.131 10.658 -2.309 1.00 92.56 71 VAL A C 1
ATOM 534 O O . VAL A 1 71 ? -12.214 10.997 -2.777 1.00 92.56 71 VAL A O 1
ATOM 537 N N . LEU A 1 72 ? -10.910 10.634 -0.992 1.00 89.75 72 LEU A N 1
ATOM 538 C CA . LEU A 1 72 ? -11.944 10.974 -0.017 1.00 89.75 72 LEU A CA 1
ATOM 539 C C . LEU A 1 72 ? -12.319 12.457 -0.060 1.00 89.75 72 LEU A C 1
ATOM 541 O O . LEU A 1 72 ? -13.498 12.749 0.072 1.00 89.75 72 LEU A O 1
ATOM 545 N N . ASP A 1 73 ? -11.368 13.372 -0.262 1.00 87.12 73 ASP A N 1
ATOM 546 C CA . ASP A 1 73 ? -11.656 14.808 -0.391 1.00 87.12 73 ASP A CA 1
ATOM 547 C C . ASP A 1 73 ? -12.458 15.132 -1.656 1.00 87.12 73 ASP A C 1
ATOM 549 O O . ASP A 1 73 ? -13.326 16.003 -1.618 1.00 87.12 73 ASP A O 1
ATOM 553 N N . GLU A 1 74 ? -12.194 14.424 -2.760 1.00 88.88 74 GLU A N 1
ATOM 554 C CA . GLU A 1 74 ? -12.972 14.547 -3.999 1.00 88.88 74 GLU A CA 1
ATOM 555 C C . GLU A 1 74 ? -14.395 13.987 -3.842 1.00 88.88 74 GLU A C 1
ATOM 557 O O . GLU A 1 74 ? -15.333 14.536 -4.416 1.00 88.88 74 GLU A O 1
ATOM 562 N N . ALA A 1 75 ? -14.577 12.931 -3.040 1.00 84.81 75 ALA A N 1
ATOM 563 C CA . ALA A 1 75 ? -15.890 12.347 -2.772 1.00 84.81 75 ALA A CA 1
ATOM 564 C C . ALA A 1 75 ? -16.703 13.149 -1.736 1.00 84.81 75 ALA A C 1
ATOM 566 O O . ALA A 1 75 ? -17.882 13.431 -1.947 1.00 84.81 75 ALA A O 1
ATOM 567 N N . HIS A 1 76 ? -16.083 13.513 -0.608 1.00 79.75 76 HIS A N 1
ATOM 568 C CA . HIS A 1 76 ? -16.709 14.195 0.523 1.00 79.75 76 HIS A CA 1
ATOM 569 C C . HIS A 1 76 ? -15.710 15.089 1.273 1.00 79.75 76 HIS A C 1
ATOM 571 O O . HIS A 1 76 ? -14.800 14.615 1.960 1.00 79.75 76 HIS A O 1
ATOM 577 N N . ILE A 1 77 ? -15.949 16.402 1.225 1.00 76.19 77 ILE A N 1
ATOM 578 C CA . ILE A 1 77 ? -15.114 17.414 1.884 1.00 76.19 77 ILE A CA 1
ATOM 579 C C . ILE A 1 77 ? -14.930 17.085 3.375 1.00 76.19 77 ILE A C 1
ATOM 581 O O . ILE A 1 77 ? -15.898 16.939 4.121 1.00 76.19 77 ILE A O 1
ATOM 585 N N . GLY A 1 78 ? -13.671 17.012 3.816 1.00 74.12 78 GLY A N 1
ATOM 586 C CA . GLY A 1 78 ? -13.297 16.841 5.223 1.00 74.12 78 GLY A CA 1
ATOM 587 C C . GLY A 1 78 ? -13.150 15.390 5.688 1.00 74.12 78 GLY A C 1
ATOM 588 O O . GLY A 1 78 ? -12.583 15.158 6.759 1.00 74.12 78 GLY A O 1
ATOM 589 N N . LEU A 1 79 ? -13.567 14.400 4.888 1.00 81.56 79 LEU A N 1
ATOM 590 C CA . LEU A 1 79 ? -13.428 12.982 5.239 1.00 81.56 79 LEU A CA 1
ATOM 591 C C . LEU A 1 79 ? -11.957 12.527 5.271 1.00 81.56 79 LEU A C 1
ATOM 593 O O . LEU A 1 79 ? -11.592 11.639 6.044 1.00 81.56 79 LEU A O 1
ATOM 597 N N . SER A 1 80 ? -11.076 13.188 4.515 1.00 84.69 80 SER A N 1
ATOM 598 C CA . SER A 1 80 ? -9.626 12.953 4.565 1.00 84.69 80 SER A CA 1
ATOM 599 C C . SER A 1 80 ? -9.009 13.181 5.951 1.00 84.69 80 SER A C 1
ATOM 601 O O . SER A 1 80 ? -8.002 12.547 6.284 1.00 84.69 80 SER A O 1
ATOM 603 N N . GLY A 1 81 ? -9.621 14.031 6.788 1.00 84.19 81 GLY A N 1
ATOM 604 C CA . GLY A 1 81 ? -9.181 14.311 8.157 1.00 84.19 81 GLY A CA 1
ATOM 605 C C . GLY A 1 81 ? -9.304 13.109 9.101 1.00 84.19 81 GLY A C 1
ATOM 606 O O . GLY A 1 81 ? -8.578 13.030 10.100 1.00 84.19 81 GLY A O 1
ATOM 607 N N . ALA A 1 82 ? -10.169 12.146 8.765 1.00 87.06 82 ALA A N 1
ATOM 608 C CA . ALA A 1 82 ? -10.295 10.880 9.483 1.00 87.06 82 ALA A CA 1
ATOM 609 C C . ALA A 1 82 ? -9.120 9.932 9.196 1.00 87.06 82 ALA A C 1
ATOM 611 O O . ALA A 1 82 ? -8.772 9.101 10.034 1.00 87.06 82 ALA A O 1
ATOM 612 N N . VAL A 1 83 ? -8.466 10.062 8.039 1.00 90.31 83 VAL A N 1
ATOM 613 C CA . VAL A 1 83 ? -7.306 9.239 7.688 1.00 90.31 83 VAL A CA 1
ATOM 614 C C . VAL A 1 83 ? -6.060 9.843 8.316 1.00 90.31 83 VAL A C 1
ATOM 616 O O . VAL A 1 83 ? -5.721 11.003 8.073 1.00 90.31 83 VAL A O 1
ATOM 619 N N . LYS A 1 84 ? -5.349 9.067 9.129 1.00 90.50 84 LYS A N 1
ATOM 620 C CA . LYS A 1 84 ? -4.194 9.510 9.912 1.00 90.50 84 LYS A CA 1
ATOM 621 C C . LYS A 1 84 ? -3.035 8.539 9.738 1.00 90.50 84 LYS A C 1
ATOM 623 O O . LYS A 1 84 ? -3.221 7.342 9.554 1.00 90.50 84 LYS A O 1
ATOM 628 N N . PHE A 1 85 ? -1.823 9.075 9.793 1.00 86.56 85 PHE A N 1
ATOM 629 C CA . PHE A 1 85 ? -0.624 8.250 9.814 1.00 86.56 85 PHE A CA 1
ATOM 630 C C . PHE A 1 85 ? -0.422 7.699 11.224 1.00 86.56 85 PHE A C 1
ATOM 632 O O . PHE A 1 85 ? -0.669 8.409 12.205 1.00 86.56 85 PHE A O 1
ATOM 639 N N . PHE A 1 86 ? 0.062 6.466 11.335 1.00 81.81 86 PHE A N 1
ATOM 640 C CA . PHE A 1 86 ? 0.645 5.975 12.579 1.00 81.81 86 PHE A CA 1
ATOM 641 C C . PHE A 1 86 ? 2.090 5.544 12.340 1.00 81.81 86 PHE A C 1
ATOM 643 O O . PHE A 1 86 ? 2.438 4.987 11.292 1.00 81.81 86 PHE A O 1
ATOM 650 N N . SER A 1 87 ? 2.953 5.889 13.289 1.00 71.94 87 SER A N 1
ATOM 651 C CA . SER A 1 87 ? 4.373 5.592 13.217 1.00 71.94 87 SER A CA 1
ATOM 652 C C . SER A 1 87 ? 4.688 4.290 13.961 1.00 71.94 87 SER A C 1
ATOM 654 O O . SER A 1 87 ? 3.858 3.773 14.706 1.00 71.94 87 SER A O 1
ATOM 656 N N . ALA A 1 88 ? 5.893 3.763 13.739 1.00 58.00 88 ALA A N 1
ATOM 657 C CA . ALA A 1 88 ? 6.490 2.779 14.642 1.00 58.00 88 ALA A CA 1
ATOM 658 C C . ALA A 1 88 ? 7.266 3.456 15.792 1.00 58.00 88 ALA A C 1
ATOM 660 O O . ALA A 1 88 ? 7.600 2.796 16.763 1.00 58.00 88 ALA A O 1
ATOM 661 N N . TYR A 1 89 ? 7.545 4.765 15.691 1.00 52.59 89 TYR A N 1
ATOM 662 C CA . TYR A 1 89 ? 8.437 5.499 16.596 1.00 52.59 89 TYR A CA 1
ATOM 663 C C . TYR A 1 89 ? 7.954 6.948 16.799 1.00 52.59 89 TYR A C 1
ATOM 665 O O . TYR A 1 89 ? 8.490 7.868 16.179 1.00 52.59 89 TYR A O 1
ATOM 673 N N . GLY A 1 90 ? 6.934 7.187 17.628 1.00 50.38 90 GLY A N 1
ATOM 674 C CA . GLY A 1 90 ? 6.524 8.552 17.988 1.00 50.38 90 GLY A CA 1
ATOM 675 C C . GLY A 1 90 ? 5.821 9.358 16.877 1.00 50.38 90 GLY A C 1
ATOM 676 O O . GLY A 1 90 ? 6.037 9.152 15.682 1.00 50.38 90 GLY A O 1
ATOM 677 N N . HIS A 1 91 ? 5.000 10.340 17.259 1.00 55.00 91 HIS A N 1
ATOM 678 C CA . HIS A 1 91 ? 4.292 11.286 16.371 1.00 55.00 91 HIS A CA 1
ATOM 679 C C . HIS A 1 91 ? 3.292 10.699 15.340 1.00 55.00 91 HIS A C 1
ATOM 681 O O . HIS A 1 91 ? 3.318 11.031 14.153 1.00 55.00 91 HIS A O 1
ATOM 687 N N . GLY A 1 92 ? 2.340 9.889 15.791 1.00 60.19 92 GLY A N 1
ATOM 688 C CA . GLY A 1 92 ? 1.286 9.266 14.997 1.00 60.19 92 GLY A CA 1
ATOM 689 C C . GLY A 1 92 ? 0.015 8.976 15.802 1.00 60.19 92 GLY A C 1
ATOM 690 O O . GLY A 1 92 ? -0.086 9.255 16.995 1.00 60.19 92 GLY A O 1
ATOM 691 N N . LEU A 1 93 ? -1.001 8.419 15.132 1.00 71.25 93 LEU A N 1
ATOM 692 C CA . LEU A 1 93 ? -2.308 8.128 15.741 1.00 71.25 93 LEU A CA 1
ATOM 693 C C . LEU A 1 93 ? -2.214 7.243 16.996 1.00 71.25 93 LEU A C 1
ATOM 695 O O . LEU A 1 93 ? -3.084 7.346 17.855 1.00 71.25 93 LEU A O 1
ATOM 699 N N . ALA A 1 94 ? -1.196 6.387 17.089 1.00 61.66 94 ALA A N 1
ATOM 700 C CA . ALA A 1 94 ? -1.000 5.447 18.188 1.00 61.66 94 ALA A CA 1
ATOM 701 C C . ALA A 1 94 ? -0.213 6.021 19.384 1.00 61.66 94 ALA A C 1
ATOM 703 O O . ALA A 1 94 ? -0.187 5.378 20.422 1.00 61.66 94 ALA A O 1
ATOM 704 N N . ASP A 1 95 ? 0.348 7.233 19.306 1.00 59.12 95 ASP A N 1
ATOM 705 C CA . ASP A 1 95 ? 1.233 7.753 20.366 1.00 59.12 95 ASP A CA 1
ATOM 706 C C . ASP A 1 95 ? 0.505 8.452 21.521 1.00 59.12 95 ASP A C 1
ATOM 708 O O . ASP A 1 95 ? 1.057 8.625 22.606 1.00 59.12 95 ASP A O 1
ATOM 712 N N . ALA A 1 96 ? -0.744 8.872 21.308 1.00 63.12 96 ALA A N 1
ATOM 713 C CA . ALA A 1 96 ? -1.544 9.526 22.338 1.00 63.12 96 ALA A CA 1
ATOM 714 C C . ALA A 1 96 ? -2.367 8.494 23.120 1.00 63.12 96 ALA A C 1
ATOM 716 O O . ALA A 1 96 ? -3.231 7.822 22.557 1.00 63.12 96 ALA A O 1
ATOM 717 N N . ALA A 1 97 ? -2.162 8.422 24.436 1.00 60.53 97 ALA A N 1
ATOM 718 C CA . ALA A 1 97 ? -2.938 7.574 25.343 1.00 60.53 97 ALA A CA 1
ATOM 719 C C . ALA A 1 97 ? -4.293 8.207 25.736 1.00 60.53 97 ALA A C 1
ATOM 721 O O . ALA A 1 97 ? -4.670 8.200 26.907 1.00 60.53 97 ALA A O 1
ATOM 722 N N . THR A 1 98 ? -5.021 8.772 24.767 1.00 68.00 98 THR A N 1
ATOM 723 C CA . THR A 1 98 ? -6.324 9.428 24.977 1.00 68.00 98 THR A CA 1
ATOM 724 C C . THR A 1 98 ? -7.429 8.767 24.152 1.00 68.00 98 THR A C 1
ATOM 726 O O . THR A 1 98 ? -7.226 8.412 22.988 1.00 68.00 98 THR A O 1
ATOM 729 N N . GLU A 1 99 ? -8.614 8.605 24.746 1.00 72.06 99 GLU A N 1
ATOM 730 C CA . GLU A 1 99 ? -9.807 8.059 24.081 1.00 72.06 99 GLU A CA 1
ATOM 731 C C . GLU A 1 99 ? -10.567 9.177 23.341 1.00 72.06 99 GLU A C 1
ATOM 733 O O . GLU A 1 99 ? -11.570 9.697 23.844 1.00 72.06 99 GLU A O 1
ATOM 738 N N . ASP A 1 100 ? -10.093 9.553 22.146 1.00 81.25 100 ASP A N 1
ATOM 739 C CA . ASP A 1 100 ? -10.660 10.687 21.386 1.00 81.25 100 ASP A CA 1
ATOM 740 C C . ASP A 1 100 ? -11.653 10.264 20.297 1.00 81.25 100 ASP A C 1
ATOM 742 O O . ASP A 1 100 ? -12.250 11.142 19.664 1.00 81.25 100 ASP A O 1
ATOM 746 N N . PHE A 1 101 ? -11.802 8.955 20.050 1.00 87.69 101 PHE A N 1
ATOM 747 C CA . PHE A 1 101 ? -12.612 8.435 18.950 1.00 87.69 101 PHE A CA 1
ATOM 748 C C . PHE A 1 101 ? -13.646 7.386 19.366 1.00 87.69 101 PHE A C 1
ATOM 750 O O . PHE A 1 101 ? -13.403 6.586 20.271 1.00 87.69 101 PHE A O 1
ATOM 757 N N . GLU A 1 102 ? -14.773 7.330 18.652 1.00 90.44 102 GLU A N 1
ATOM 758 C CA . GLU A 1 102 ? -15.729 6.221 18.792 1.00 90.44 102 GLU A CA 1
ATOM 759 C C . GLU A 1 102 ? -15.183 4.946 18.137 1.00 90.44 102 GLU A C 1
ATOM 761 O O . GLU A 1 102 ? -15.185 3.882 18.758 1.00 90.44 102 GLU A O 1
ATOM 766 N N . LEU A 1 103 ? -14.644 5.071 16.919 1.00 93.62 103 LEU A N 1
ATOM 767 C CA . LEU A 1 103 ? -13.988 3.992 16.183 1.00 93.62 103 LEU A CA 1
ATOM 768 C C . LEU A 1 103 ? -12.566 4.384 15.765 1.00 93.62 103 LEU A C 1
ATOM 770 O O . LEU A 1 103 ? -12.356 5.427 15.147 1.00 93.62 103 LEU A O 1
ATOM 774 N N . VAL A 1 104 ? -11.595 3.505 16.008 1.00 95.62 104 VAL A N 1
ATOM 775 C CA . VAL A 1 104 ? -10.269 3.600 15.381 1.00 95.62 104 VAL A CA 1
ATOM 776 C C . VAL A 1 104 ? -9.943 2.304 14.663 1.00 95.62 104 VAL A C 1
ATOM 778 O O . VAL A 1 104 ? -10.040 1.229 15.246 1.00 95.62 104 VAL A O 1
ATOM 781 N N . ILE A 1 105 ? -9.548 2.407 13.401 1.00 97.44 105 ILE A N 1
ATOM 782 C CA . ILE A 1 105 ? -9.142 1.277 12.569 1.00 97.44 105 ILE A CA 1
ATOM 783 C C . ILE A 1 105 ? -7.657 1.433 12.284 1.00 97.44 105 ILE A C 1
ATOM 785 O O . ILE A 1 105 ? -7.243 2.489 11.818 1.00 97.44 105 ILE A O 1
ATOM 789 N N . TYR A 1 106 ? -6.866 0.400 12.525 1.00 97.12 106 TYR A N 1
ATOM 790 C CA . TYR A 1 106 ? -5.456 0.362 12.165 1.00 97.12 106 TYR A CA 1
ATOM 791 C C . TYR A 1 106 ? -5.233 -0.706 11.099 1.00 97.12 106 TYR A C 1
ATOM 793 O O . TYR A 1 106 ? -5.461 -1.887 11.359 1.00 97.12 106 TYR A O 1
ATOM 801 N N . ASP A 1 107 ? -4.803 -0.280 9.912 1.00 95.62 107 ASP A N 1
ATOM 802 C CA . ASP A 1 107 ? -4.382 -1.177 8.833 1.00 95.62 107 ASP A CA 1
ATOM 803 C C . ASP A 1 107 ? -2.878 -1.452 8.917 1.00 95.62 107 ASP A C 1
ATOM 805 O O . ASP A 1 107 ? -2.115 -0.568 9.311 1.00 95.62 107 ASP A O 1
ATOM 809 N N . GLU A 1 108 ? -2.446 -2.651 8.528 1.00 93.31 108 GLU A N 1
ATOM 810 C CA . GLU A 1 108 ? -1.060 -3.125 8.700 1.00 93.31 108 GLU A CA 1
ATOM 811 C C . GLU A 1 108 ? -0.599 -3.077 10.172 1.00 93.31 108 GLU A C 1
ATOM 813 O O . GLU A 1 108 ? 0.530 -2.684 10.489 1.00 93.31 108 GLU A O 1
ATOM 818 N N . ALA A 1 109 ? -1.494 -3.435 11.100 1.00 95.19 109 ALA A N 1
ATOM 819 C CA . ALA A 1 109 ? -1.250 -3.315 12.535 1.00 95.19 109 ALA A CA 1
ATOM 820 C C . ALA A 1 109 ? -0.119 -4.220 13.049 1.00 95.19 109 ALA A C 1
ATOM 822 O O . ALA A 1 109 ? 0.454 -3.926 14.097 1.00 95.19 109 ALA A O 1
ATOM 823 N N . GLN A 1 110 ? 0.270 -5.259 12.302 1.00 93.69 110 GLN A N 1
ATOM 824 C CA . GLN A 1 110 ? 1.454 -6.057 12.622 1.00 93.69 110 GLN A CA 1
ATOM 825 C C . GLN A 1 110 ? 2.734 -5.213 12.687 1.00 93.69 110 GLN A C 1
ATOM 827 O O . GLN A 1 110 ? 3.642 -5.539 13.445 1.00 93.69 110 GLN A O 1
ATOM 832 N N . ARG A 1 111 ? 2.778 -4.087 11.955 1.00 90.50 111 ARG A N 1
ATOM 833 C CA . ARG A 1 111 ? 3.926 -3.170 11.893 1.00 90.50 111 ARG A CA 1
ATOM 834 C C . ARG A 1 111 ? 3.996 -2.174 13.056 1.00 90.50 111 ARG A C 1
ATOM 836 O O . ARG A 1 111 ? 4.778 -1.223 13.005 1.00 90.50 111 ARG A O 1
ATOM 843 N N . MET A 1 112 ? 3.134 -2.311 14.063 1.00 90.31 112 MET A N 1
ATOM 844 C CA . MET A 1 112 ? 3.201 -1.503 15.282 1.00 90.31 112 MET A CA 1
ATOM 845 C C . MET A 1 112 ? 4.351 -1.958 16.168 1.00 90.31 112 MET A C 1
ATOM 847 O O . MET A 1 112 ? 4.562 -3.156 16.323 1.00 90.31 112 MET A O 1
ATOM 851 N N . ALA A 1 113 ? 5.029 -1.015 16.818 1.00 88.00 113 ALA A N 1
ATOM 852 C CA . ALA A 1 113 ? 5.944 -1.345 17.902 1.00 88.00 113 ALA A CA 1
ATOM 853 C C . ALA A 1 113 ? 5.162 -1.854 19.138 1.00 88.00 113 ALA A C 1
ATOM 855 O O . ALA A 1 113 ? 4.012 -1.443 19.347 1.00 88.00 113 ALA A O 1
ATOM 856 N N . PRO A 1 114 ? 5.744 -2.739 19.970 1.00 85.25 114 PRO A N 1
ATOM 857 C CA . PRO A 1 114 ? 5.060 -3.321 21.129 1.00 85.25 114 PRO A CA 1
ATOM 858 C C . PRO A 1 114 ? 4.441 -2.293 22.092 1.00 85.25 114 PRO A C 1
ATOM 860 O O . PRO A 1 114 ? 3.327 -2.471 22.582 1.00 85.25 114 PRO A O 1
ATOM 863 N N . ASP A 1 115 ? 5.140 -1.189 22.349 1.00 83.94 115 ASP A N 1
ATOM 864 C CA . ASP A 1 115 ? 4.714 -0.108 23.244 1.00 83.94 115 ASP A CA 1
ATOM 865 C C . ASP A 1 115 ? 3.517 0.690 22.694 1.00 83.94 115 ASP A C 1
ATOM 867 O O . ASP A 1 115 ? 2.696 1.204 23.461 1.00 83.94 115 ASP A O 1
ATOM 871 N N . GLN A 1 116 ? 3.359 0.727 21.369 1.00 88.56 116 GLN A N 1
ATOM 872 C CA . GLN A 1 116 ? 2.277 1.434 20.683 1.00 88.56 116 GLN A CA 1
ATOM 873 C C . GLN A 1 116 ? 0.940 0.695 20.760 1.00 88.56 116 GLN A C 1
ATOM 875 O O . GLN A 1 116 ? -0.111 1.334 20.739 1.00 88.56 116 GLN A O 1
ATOM 880 N N . ILE A 1 117 ? 0.945 -0.635 20.901 1.00 91.88 117 ILE A N 1
ATOM 881 C CA . ILE A 1 117 ? -0.279 -1.454 20.897 1.00 91.88 117 ILE A CA 1
ATOM 882 C C . ILE A 1 117 ? -1.234 -1.020 22.014 1.00 91.88 117 ILE A C 1
ATOM 884 O O . ILE A 1 117 ? -2.431 -0.822 21.788 1.00 91.88 117 ILE A O 1
ATOM 888 N N . ALA A 1 118 ? -0.710 -0.820 23.226 1.00 91.62 118 ALA A N 1
ATOM 889 C CA . ALA A 1 118 ? -1.521 -0.409 24.368 1.00 91.62 118 ALA A CA 1
ATOM 890 C C . ALA A 1 118 ? -2.132 0.988 24.172 1.00 91.62 118 ALA A C 1
ATOM 892 O O . ALA A 1 118 ? -3.279 1.224 24.553 1.00 91.62 118 ALA A O 1
ATOM 893 N N . ASN A 1 119 ? -1.383 1.918 23.581 1.00 90.75 119 ASN A N 1
ATOM 894 C CA . ASN A 1 119 ? -1.854 3.278 23.326 1.00 90.75 119 ASN A CA 1
ATOM 895 C C . ASN A 1 119 ? -2.880 3.305 22.186 1.00 90.75 119 ASN A C 1
ATOM 897 O O . ASN A 1 119 ? -3.950 3.896 22.343 1.00 90.75 119 ASN A O 1
ATOM 901 N N . ALA A 1 120 ? -2.632 2.556 21.110 1.00 92.44 120 ALA A N 1
ATOM 902 C CA . ALA A 1 120 ? -3.575 2.339 20.019 1.00 92.44 120 ALA A CA 1
ATOM 903 C C . ALA A 1 120 ? -4.916 1.775 20.520 1.00 92.44 120 ALA A C 1
ATOM 905 O O . ALA A 1 120 ? -5.982 2.265 20.150 1.00 92.44 120 ALA A O 1
ATOM 906 N N . MET A 1 121 ? -4.884 0.808 21.444 1.00 93.62 121 MET A N 1
ATOM 907 C CA . MET A 1 121 ? -6.095 0.260 22.064 1.00 93.62 121 MET A CA 1
ATOM 908 C C . MET A 1 121 ? -6.877 1.281 22.887 1.00 93.62 121 MET A C 1
ATOM 910 O O . MET A 1 121 ? -8.097 1.166 22.984 1.00 93.62 121 MET A O 1
ATOM 914 N N . ARG A 1 122 ? -6.217 2.269 23.499 1.00 91.88 122 ARG A N 1
ATOM 915 C CA . ARG A 1 122 ? -6.887 3.333 24.268 1.00 91.88 122 ARG A CA 1
ATOM 916 C C . ARG A 1 122 ? -7.472 4.424 23.377 1.00 91.88 122 ARG A C 1
ATOM 918 O O . ARG A 1 122 ? -8.322 5.175 23.842 1.00 91.88 122 ARG A O 1
ATOM 925 N N . ARG A 1 123 ? -7.047 4.495 22.112 1.00 89.94 123 ARG A N 1
ATOM 926 C CA . ARG A 1 123 ? -7.371 5.592 21.198 1.00 89.94 123 ARG A CA 1
ATOM 927 C C . ARG A 1 123 ? -8.854 5.710 20.868 1.00 89.94 123 ARG A C 1
ATOM 929 O O . ARG A 1 123 ? -9.356 6.818 20.675 1.00 89.94 123 ARG 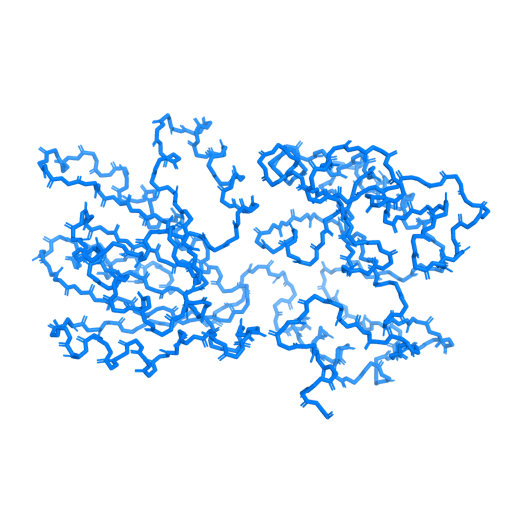A O 1
ATOM 936 N N . GLY A 1 124 ? -9.528 4.566 20.796 1.00 90.56 124 GLY A N 1
ATOM 937 C CA . GLY A 1 124 ? -10.945 4.461 20.488 1.00 90.56 124 GLY A CA 1
ATOM 938 C C . GLY A 1 124 ? -11.733 3.730 21.566 1.00 90.56 124 GLY A C 1
ATOM 939 O O . GLY A 1 124 ? -11.195 2.881 22.292 1.00 90.56 124 GLY A O 1
ATOM 940 N N . ARG A 1 125 ? -13.036 4.017 21.625 1.00 91.94 125 ARG A N 1
ATOM 941 C CA . ARG A 1 125 ? -13.993 3.185 22.358 1.00 91.94 125 ARG A CA 1
ATOM 942 C C . ARG A 1 125 ? -14.008 1.776 21.762 1.00 91.94 125 ARG A C 1
ATOM 944 O O . ARG A 1 125 ? -13.723 0.817 22.480 1.00 91.94 125 ARG A O 1
ATOM 951 N N . VAL A 1 126 ? -14.229 1.685 20.449 1.00 95.88 126 VAL A N 1
ATOM 952 C CA . VAL A 1 126 ? -14.059 0.474 19.638 1.00 95.88 126 VAL A CA 1
ATOM 953 C C . VAL A 1 126 ? -12.783 0.604 18.807 1.00 95.88 126 VAL A C 1
ATOM 955 O O . VAL A 1 126 ? -12.567 1.617 18.139 1.00 95.88 126 VAL A O 1
ATOM 958 N N . VAL A 1 127 ? -11.921 -0.413 18.842 1.00 97.44 127 VAL A N 1
ATOM 959 C CA . VAL A 1 127 ? -10.663 -0.428 18.078 1.00 97.44 127 VAL A CA 1
ATOM 960 C C . VAL A 1 127 ? -10.599 -1.666 17.200 1.00 97.44 127 VAL A C 1
ATOM 962 O O . VAL A 1 127 ? -10.853 -2.768 17.673 1.00 97.44 127 VAL A O 1
ATOM 965 N N . VAL A 1 128 ? -10.248 -1.492 15.930 1.00 98.44 128 VAL A N 1
ATOM 966 C CA . VAL A 1 128 ? -10.092 -2.571 14.953 1.00 98.44 128 VAL A CA 1
ATOM 967 C C . VAL A 1 128 ? -8.629 -2.639 14.535 1.00 98.44 128 VAL A C 1
ATOM 969 O O . VAL A 1 128 ? -8.093 -1.659 14.023 1.00 98.44 128 VAL A O 1
ATOM 972 N N . PHE A 1 129 ? -7.995 -3.793 14.718 1.00 98.19 129 PHE A N 1
ATOM 973 C CA . PHE A 1 129 ? -6.666 -4.078 14.182 1.00 98.19 129 PHE A CA 1
ATOM 974 C C . PHE A 1 129 ? -6.804 -5.034 13.004 1.00 98.19 129 PHE A C 1
ATOM 976 O O . PHE A 1 129 ? -7.285 -6.155 13.166 1.00 98.19 129 PHE A O 1
ATOM 983 N N . LEU A 1 130 ? -6.393 -4.576 11.826 1.00 97.69 130 LEU A N 1
ATOM 984 C CA . LEU A 1 130 ? -6.279 -5.391 10.626 1.00 97.69 130 LEU A CA 1
ATOM 985 C C . LEU A 1 130 ? -4.810 -5.779 10.480 1.00 97.69 130 LEU A C 1
ATOM 987 O O . LEU A 1 130 ? -3.951 -4.897 10.387 1.00 97.69 130 LEU A O 1
ATOM 991 N N . TYR A 1 131 ? -4.510 -7.074 10.501 1.00 96.25 131 TYR A N 1
ATOM 992 C CA . TYR A 1 131 ? -3.124 -7.530 10.551 1.00 96.25 131 TYR A CA 1
ATOM 993 C C . TYR A 1 131 ? -2.897 -8.840 9.803 1.00 96.25 131 TYR A C 1
ATOM 995 O O . TYR A 1 131 ? -3.827 -9.574 9.461 1.00 96.25 131 TYR A O 1
ATOM 1003 N N . ASP A 1 132 ? -1.623 -9.083 9.531 1.00 93.25 132 ASP A N 1
ATOM 1004 C CA . ASP A 1 132 ? -1.081 -10.336 9.026 1.00 93.25 132 ASP A CA 1
ATOM 1005 C C . ASP A 1 132 ? 0.297 -10.536 9.665 1.00 93.25 132 ASP A C 1
ATOM 1007 O O . ASP A 1 132 ? 1.238 -9.816 9.335 1.00 93.25 132 ASP A O 1
ATOM 1011 N N . GLU A 1 133 ? 0.417 -11.464 10.614 1.00 90.19 133 GLU A N 1
ATOM 1012 C CA . GLU A 1 133 ? 1.678 -11.686 11.338 1.00 90.19 133 GLU A CA 1
ATOM 1013 C C . GLU A 1 133 ? 2.819 -12.144 10.431 1.00 90.19 133 GLU A C 1
ATOM 1015 O O . GLU A 1 133 ? 3.975 -11.817 10.704 1.00 90.19 133 GLU A O 1
ATOM 1020 N N . GLY A 1 134 ? 2.501 -12.850 9.340 1.00 85.62 134 GLY A N 1
ATOM 1021 C CA . GLY A 1 134 ? 3.488 -13.301 8.360 1.00 85.62 134 GLY A CA 1
ATOM 1022 C C . GLY A 1 134 ? 4.093 -12.155 7.548 1.00 85.62 134 GLY A C 1
ATOM 1023 O O . GLY A 1 134 ? 5.146 -12.322 6.946 1.00 85.62 134 GLY A O 1
ATOM 1024 N N . GLN A 1 135 ? 3.470 -10.972 7.559 1.00 83.62 135 GLN A N 1
ATOM 1025 C CA . GLN A 1 135 ? 3.945 -9.774 6.856 1.00 83.62 135 GLN A CA 1
ATOM 1026 C C . GLN A 1 135 ? 4.721 -8.800 7.751 1.00 83.62 135 GLN A C 1
ATOM 1028 O O . GLN A 1 135 ? 4.744 -7.588 7.492 1.00 83.62 135 GLN A O 1
ATOM 1033 N N . ARG A 1 136 ? 5.343 -9.308 8.815 1.00 84.75 136 ARG A N 1
ATOM 1034 C CA . ARG A 1 136 ? 6.329 -8.549 9.582 1.00 84.75 136 ARG A CA 1
ATOM 1035 C C . ARG A 1 136 ? 7.634 -8.444 8.801 1.00 84.75 136 ARG A C 1
ATOM 1037 O O . ARG A 1 136 ? 8.124 -9.430 8.265 1.00 84.75 136 ARG A O 1
ATOM 1044 N N . LEU A 1 137 ? 8.188 -7.241 8.744 1.00 78.00 137 LEU A N 1
ATOM 1045 C CA . LEU A 1 137 ? 9.400 -6.927 7.989 1.00 78.00 137 LEU A CA 1
ATOM 1046 C C . LEU A 1 137 ? 10.604 -6.670 8.890 1.00 78.00 137 LEU A C 1
ATOM 1048 O O . LEU A 1 137 ? 11.729 -6.962 8.500 1.00 78.00 137 LEU A O 1
ATOM 1052 N N . ASN A 1 138 ? 10.374 -6.106 10.076 1.00 77.31 138 ASN A N 1
ATOM 1053 C CA . ASN A 1 138 ? 11.443 -5.682 10.974 1.00 77.31 138 ASN A CA 1
ATOM 1054 C C . ASN A 1 138 ? 11.309 -6.358 12.344 1.00 77.31 138 ASN A C 1
ATOM 1056 O O . ASN A 1 138 ? 10.217 -6.735 12.780 1.00 77.31 138 ASN A O 1
ATOM 1060 N N . THR A 1 139 ? 12.435 -6.514 13.038 1.00 72.06 139 THR A N 1
ATOM 1061 C CA . THR A 1 139 ? 12.496 -7.199 14.340 1.00 72.06 139 THR A CA 1
ATOM 1062 C C . THR A 1 139 ? 11.761 -6.448 15.449 1.00 72.06 139 THR A C 1
ATOM 1064 O O . THR A 1 139 ? 11.298 -7.071 16.402 1.00 72.06 139 THR A O 1
ATOM 1067 N N . ASP A 1 140 ? 11.605 -5.135 15.312 1.00 77.88 140 ASP A N 1
ATOM 1068 C CA . ASP A 1 140 ? 10.924 -4.248 16.254 1.00 77.88 140 ASP A CA 1
ATOM 1069 C C . ASP A 1 140 ? 9.403 -4.145 16.028 1.00 77.88 140 ASP A C 1
ATOM 1071 O O . ASP A 1 140 ? 8.694 -3.546 16.837 1.00 77.88 140 ASP A O 1
ATOM 1075 N N . GLU A 1 141 ? 8.876 -4.753 14.962 1.00 85.25 141 GLU A N 1
ATOM 1076 C CA . GLU A 1 141 ? 7.436 -4.877 14.741 1.00 85.25 141 GLU A CA 1
ATOM 1077 C C . GLU A 1 141 ? 6.862 -5.917 15.714 1.00 85.25 141 GLU A C 1
ATOM 1079 O O . GLU A 1 141 ? 7.239 -7.084 15.686 1.00 85.25 141 GLU A O 1
ATOM 1084 N N . GLY A 1 142 ? 5.968 -5.496 16.605 1.00 86.19 142 GLY A N 1
ATOM 1085 C CA . GLY A 1 142 ? 5.440 -6.287 17.718 1.00 86.19 142 GLY A CA 1
ATOM 1086 C C . GLY A 1 142 ? 3.961 -6.647 17.619 1.00 86.19 142 GLY A C 1
ATOM 1087 O O . GLY A 1 142 ? 3.420 -7.211 18.569 1.00 86.19 142 GLY A O 1
ATOM 1088 N N . GLY A 1 143 ? 3.282 -6.300 16.523 1.00 91.38 143 GLY A N 1
ATOM 1089 C CA . GLY A 1 143 ? 1.847 -6.534 16.359 1.00 91.38 143 GLY A CA 1
ATOM 1090 C C . GLY A 1 143 ? 1.515 -8.001 16.076 1.00 91.38 143 GLY A C 1
ATOM 1091 O O . GLY A 1 143 ? 1.167 -8.362 14.956 1.00 91.38 143 GLY A O 1
ATOM 1092 N N . THR A 1 144 ? 1.614 -8.848 17.097 1.00 93.94 144 THR A N 1
ATOM 1093 C CA . THR A 1 144 ? 1.158 -10.243 17.056 1.00 93.94 144 THR A CA 1
ATOM 1094 C C . THR A 1 144 ? -0.187 -10.392 17.756 1.00 93.94 144 THR A C 1
ATOM 1096 O O . THR A 1 144 ? -0.536 -9.624 18.655 1.00 93.94 144 THR A O 1
ATOM 1099 N N . ARG A 1 145 ? -0.947 -11.422 17.395 1.00 95.44 145 ARG A N 1
ATOM 1100 C CA . ARG A 1 145 ? -2.194 -11.832 18.043 1.00 95.44 145 ARG A CA 1
ATOM 1101 C C . ARG A 1 145 ? -1.991 -12.009 19.534 1.00 95.44 145 ARG A C 1
ATOM 1103 O O . ARG A 1 145 ? -2.824 -11.558 20.317 1.00 95.44 145 ARG A O 1
ATOM 1110 N N . GLU A 1 146 ? -0.886 -12.626 19.940 1.00 95.25 146 GLU A N 1
ATOM 1111 C CA . GLU A 1 146 ? -0.551 -12.772 21.354 1.00 95.25 146 GLU A CA 1
ATOM 1112 C C . GLU A 1 146 ? -0.358 -11.412 22.035 1.00 95.25 146 GLU A C 1
ATOM 1114 O O . GLU A 1 146 ? -0.978 -11.166 23.073 1.00 95.25 146 GLU A O 1
ATOM 1119 N N . ALA A 1 147 ? 0.411 -10.501 21.429 1.00 95.31 147 ALA A N 1
ATOM 1120 C CA . ALA A 1 147 ? 0.616 -9.158 21.962 1.00 95.31 147 ALA A CA 1
ATOM 1121 C C . ALA A 1 147 ? -0.712 -8.393 22.076 1.00 95.31 147 ALA A C 1
ATOM 1123 O O . ALA A 1 147 ? -1.026 -7.837 23.134 1.00 95.31 147 ALA A O 1
ATOM 1124 N N . PHE A 1 148 ? -1.550 -8.426 21.035 1.00 96.88 148 PHE A N 1
ATOM 1125 C CA . PHE A 1 148 ? -2.868 -7.797 21.060 1.00 96.88 148 PHE A CA 1
ATOM 1126 C C . PHE A 1 148 ? -3.754 -8.367 22.177 1.00 96.88 148 PHE A C 1
ATOM 1128 O O . PHE A 1 148 ? -4.322 -7.609 22.965 1.00 96.88 148 PHE A O 1
ATOM 1135 N N . LEU A 1 149 ? -3.845 -9.694 22.303 1.00 96.94 149 LEU A N 1
ATOM 1136 C CA . LEU A 1 149 ? -4.633 -10.343 23.354 1.00 96.94 149 LEU A CA 1
ATOM 1137 C C . LEU A 1 149 ? -4.111 -10.003 24.753 1.00 96.94 149 LEU A C 1
ATOM 1139 O O . LEU A 1 149 ? -4.902 -9.730 25.658 1.00 96.94 149 LEU A O 1
ATOM 1143 N N . GLN A 1 150 ? -2.791 -9.991 24.944 1.00 96.31 150 GLN A N 1
ATOM 1144 C CA . GLN A 1 150 ? -2.173 -9.658 26.222 1.00 96.31 150 GLN A CA 1
ATOM 1145 C C . GLN A 1 150 ? -2.481 -8.211 26.627 1.00 96.31 150 GLN A C 1
ATOM 1147 O O . GLN A 1 150 ? -2.867 -7.961 27.773 1.00 96.31 150 GLN A O 1
ATOM 1152 N N . HIS A 1 151 ? -2.346 -7.256 25.705 1.00 96.00 151 HIS A N 1
ATOM 1153 C CA . HIS A 1 151 ? -2.647 -5.852 25.974 1.00 96.00 151 HIS A CA 1
ATOM 1154 C C . HIS A 1 151 ? -4.139 -5.613 26.214 1.00 96.00 151 HIS A C 1
ATOM 1156 O O . HIS A 1 151 ? -4.486 -4.906 27.160 1.00 96.00 151 HIS A O 1
ATOM 1162 N N . ALA A 1 152 ? -5.026 -6.255 25.451 1.00 96.06 152 ALA A N 1
ATOM 1163 C CA . ALA A 1 152 ? -6.465 -6.141 25.666 1.00 96.06 152 ALA A CA 1
ATOM 1164 C C . ALA A 1 152 ? -6.885 -6.678 27.044 1.00 96.06 152 ALA A C 1
ATOM 1166 O O . ALA A 1 152 ? -7.639 -6.011 27.754 1.00 96.06 152 ALA A O 1
ATOM 1167 N N . ARG A 1 153 ? -6.323 -7.820 27.474 1.00 96.00 153 ARG A N 1
ATOM 1168 C CA . ARG A 1 153 ? -6.529 -8.375 28.825 1.00 96.00 153 ARG A CA 1
ATOM 1169 C C . ARG A 1 153 ? -6.056 -7.415 29.914 1.00 96.00 153 ARG A C 1
ATOM 1171 O O . ARG A 1 153 ? -6.805 -7.152 30.847 1.00 96.00 153 ARG A O 1
ATOM 1178 N N . LYS A 1 154 ? -4.849 -6.850 29.776 1.00 95.69 154 LYS A N 1
ATOM 1179 C CA . LYS A 1 154 ? -4.306 -5.851 30.719 1.00 95.69 154 LYS A CA 1
ATOM 1180 C C . LYS A 1 154 ? -5.189 -4.601 30.823 1.00 95.69 154 LYS A C 1
ATOM 1182 O O . LYS A 1 154 ? -5.234 -3.978 31.876 1.00 95.69 154 LYS A O 1
ATOM 1187 N N . LEU A 1 155 ? -5.876 -4.233 29.742 1.00 94.44 155 LEU A N 1
ATOM 1188 C CA . LEU A 1 155 ? -6.786 -3.086 29.683 1.00 94.44 155 LEU A CA 1
ATOM 1189 C C . LEU A 1 155 ? -8.243 -3.429 30.031 1.00 94.44 155 LEU A C 1
ATOM 1191 O O . LEU A 1 155 ? -9.079 -2.528 30.034 1.00 94.44 155 LEU A O 1
ATOM 1195 N N . GLY A 1 156 ? -8.564 -4.702 30.284 1.00 95.62 156 GLY A N 1
ATOM 1196 C CA . GLY A 1 156 ? -9.933 -5.153 30.540 1.00 95.62 156 GLY A CA 1
ATOM 1197 C C . GLY A 1 156 ? -10.888 -4.963 29.355 1.00 95.62 156 GLY A C 1
ATOM 1198 O O . GLY A 1 156 ? -12.089 -4.815 29.569 1.00 95.62 156 GLY A O 1
ATOM 1199 N N . LYS A 1 157 ? -10.382 -4.932 28.113 1.00 95.50 157 LYS A N 1
ATOM 1200 C CA . LYS A 1 157 ? -11.215 -4.776 26.911 1.00 95.50 157 LYS A CA 1
ATOM 1201 C C . LYS A 1 157 ? -11.614 -6.145 26.337 1.00 95.50 157 LYS A C 1
ATOM 1203 O O . LYS A 1 157 ? -10.716 -6.950 26.076 1.00 95.50 157 LYS A O 1
ATOM 1208 N N . PRO A 1 158 ? -12.913 -6.427 26.101 1.00 96.94 158 PRO A N 1
ATOM 1209 C CA . PRO A 1 158 ? -13.333 -7.633 25.391 1.00 96.94 158 PRO A CA 1
ATOM 1210 C C . PRO A 1 158 ? -12.737 -7.670 23.980 1.00 96.94 158 PRO A C 1
ATOM 1212 O O . PRO A 1 158 ? -12.637 -6.638 23.309 1.00 96.94 158 PRO A O 1
ATOM 1215 N N . VAL A 1 159 ? -12.334 -8.867 23.545 1.00 98.19 159 VAL A N 1
ATOM 1216 C CA . VAL A 1 159 ? -11.722 -9.092 22.232 1.00 98.19 159 VAL A CA 1
ATOM 1217 C C . VAL A 1 159 ? -12.622 -9.964 21.370 1.00 98.19 159 VAL A C 1
ATOM 1219 O O . VAL A 1 159 ? -12.924 -11.098 21.735 1.00 98.19 159 VAL A O 1
ATOM 1222 N N . HIS A 1 160 ? -12.963 -9.462 20.188 1.00 97.94 160 HIS A N 1
ATOM 1223 C CA . HIS A 1 160 ? -13.659 -10.202 19.139 1.00 97.94 160 HIS A CA 1
ATOM 1224 C C . HIS A 1 160 ? -12.666 -10.535 18.025 1.00 97.94 160 HIS A C 1
ATOM 1226 O O . HIS A 1 160 ? -12.074 -9.633 17.434 1.00 97.94 160 HIS A O 1
ATOM 1232 N N . THR A 1 161 ? -12.470 -11.819 17.726 1.00 97.81 161 THR A N 1
ATOM 1233 C CA . THR A 1 161 ? -11.535 -12.256 16.670 1.00 97.81 161 THR A CA 1
ATOM 1234 C C . THR A 1 161 ? -12.276 -12.605 15.385 1.00 97.81 161 THR A C 1
ATOM 1236 O O . THR A 1 161 ? -13.350 -13.203 15.426 1.00 97.81 161 THR A O 1
ATOM 1239 N N . HIS A 1 162 ? -11.698 -12.221 14.250 1.00 97.31 162 HIS A N 1
ATOM 1240 C CA . HIS A 1 162 ? -12.254 -12.376 12.910 1.00 97.31 162 HIS A CA 1
ATOM 1241 C C . HIS A 1 162 ? -11.157 -12.840 11.956 1.00 97.31 162 HIS A C 1
ATOM 1243 O O . HIS A 1 162 ? -9.994 -12.477 12.122 1.00 97.31 162 HIS A O 1
ATOM 1249 N N . TRP A 1 163 ? -11.555 -13.586 10.929 1.00 95.00 163 TRP A N 1
ATOM 1250 C CA . TRP A 1 163 ? -10.657 -14.118 9.908 1.00 95.00 163 TRP A CA 1
ATOM 1251 C C . TRP A 1 163 ? -11.186 -13.775 8.515 1.00 95.00 163 TRP A C 1
ATOM 1253 O O . TRP A 1 163 ? -12.388 -13.895 8.259 1.00 95.00 163 TRP A O 1
ATOM 1263 N N . LEU A 1 164 ? -10.296 -13.339 7.626 1.00 92.00 164 LEU A N 1
ATOM 1264 C CA . LEU A 1 164 ? -10.560 -13.147 6.201 1.00 92.00 164 LEU A CA 1
ATOM 1265 C C . LEU A 1 164 ? -9.797 -14.223 5.425 1.00 92.00 164 LEU A C 1
ATOM 1267 O O . LEU A 1 164 ? -8.584 -14.117 5.247 1.00 92.00 164 LEU A O 1
ATOM 1271 N N . SER A 1 165 ? -10.505 -15.268 4.994 1.00 84.62 165 SER A N 1
ATOM 1272 C CA . SER A 1 165 ? -9.891 -16.447 4.366 1.00 84.62 165 SER A CA 1
ATOM 1273 C C . SER A 1 165 ? -9.718 -16.318 2.850 1.00 84.62 165 SER A C 1
ATOM 1275 O O . SER A 1 165 ? -8.898 -17.017 2.260 1.00 84.62 165 SER A O 1
ATOM 1277 N N . GLY A 1 166 ? -10.478 -15.431 2.201 1.00 75.69 166 GLY A N 1
ATOM 1278 C CA . GLY A 1 166 ? -10.416 -15.268 0.748 1.00 75.69 166 GLY A CA 1
ATOM 1279 C C . GLY A 1 166 ? -9.226 -14.432 0.272 1.00 75.69 166 GLY A C 1
ATOM 1280 O O . GLY A 1 166 ? -8.768 -13.537 0.974 1.00 75.69 166 GLY A O 1
ATOM 1281 N N . ALA A 1 167 ? -8.778 -14.681 -0.961 1.00 72.81 167 ALA A N 1
ATOM 1282 C CA . ALA A 1 167 ? -7.862 -13.824 -1.711 1.00 72.81 167 ALA A CA 1
ATOM 1283 C C . ALA A 1 167 ? -8.637 -13.187 -2.873 1.00 72.81 167 ALA A C 1
ATOM 1285 O O . ALA A 1 167 ? -8.903 -13.837 -3.879 1.00 72.81 167 ALA A O 1
ATOM 1286 N N . TYR A 1 168 ? -9.042 -11.928 -2.713 1.00 75.56 168 TYR A N 1
ATOM 1287 C CA . TYR A 1 168 ? -9.953 -11.242 -3.644 1.00 75.56 168 TYR A CA 1
ATOM 1288 C C . TYR A 1 168 ? -9.234 -10.276 -4.589 1.00 75.56 168 TYR A C 1
ATOM 1290 O O . TYR A 1 168 ? -9.816 -9.810 -5.560 1.00 75.56 168 TYR A O 1
ATOM 1298 N N . ARG A 1 169 ? -7.971 -9.958 -4.290 1.00 74.12 169 ARG A N 1
ATOM 1299 C CA . ARG A 1 169 ? -7.176 -8.974 -5.033 1.00 74.12 169 ARG A CA 1
ATOM 1300 C C . ARG A 1 169 ? -6.669 -9.479 -6.385 1.00 74.12 169 ARG A C 1
ATOM 1302 O O . ARG A 1 169 ? -6.337 -8.684 -7.254 1.00 74.12 169 ARG A O 1
ATOM 1309 N N . VAL A 1 170 ? -6.562 -10.796 -6.543 1.00 74.75 170 VAL A N 1
ATOM 1310 C CA . VAL A 1 170 ? -5.959 -11.433 -7.717 1.00 74.75 170 VAL A CA 1
ATOM 1311 C C . VAL A 1 170 ? -6.957 -12.393 -8.348 1.00 74.75 170 VAL A C 1
ATOM 1313 O O . VAL A 1 170 ? -7.456 -13.301 -7.687 1.00 74.75 170 VAL A O 1
ATOM 1316 N N . LEU A 1 171 ? -7.229 -12.208 -9.642 1.00 75.69 171 LEU A N 1
ATOM 1317 C CA . LEU A 1 171 ? -8.119 -13.074 -10.421 1.00 75.69 171 LEU A CA 1
ATOM 1318 C C . LEU A 1 171 ? -7.648 -14.536 -10.419 1.00 75.69 171 LEU A C 1
ATOM 1320 O O . LEU A 1 171 ? -8.461 -15.453 -10.435 1.00 75.69 171 LEU A O 1
ATOM 1324 N N . GLY A 1 172 ? -6.334 -14.759 -10.345 1.00 73.25 172 GLY A N 1
ATOM 1325 C CA . GLY A 1 172 ? -5.725 -16.095 -10.345 1.00 73.25 172 GLY A CA 1
ATOM 1326 C C . GLY A 1 172 ? -5.764 -16.813 -8.997 1.00 73.25 172 GLY A C 1
ATOM 1327 O O . GLY A 1 172 ? -5.275 -17.941 -8.902 1.00 73.25 172 GLY A O 1
ATOM 1328 N N . GLY A 1 173 ? -6.314 -16.177 -7.955 1.00 78.19 173 GLY A N 1
ATOM 1329 C CA . GLY A 1 173 ? -6.489 -16.749 -6.621 1.00 78.19 173 GLY A CA 1
ATOM 1330 C C . GLY A 1 173 ? -5.243 -17.470 -6.093 1.00 78.19 173 GLY A C 1
ATOM 1331 O O . GLY A 1 173 ? -4.126 -16.952 -6.146 1.00 78.19 173 GLY A O 1
ATOM 1332 N N . ALA A 1 174 ? -5.439 -18.700 -5.611 1.00 76.44 174 ALA A N 1
ATOM 1333 C CA . ALA A 1 174 ? -4.375 -19.526 -5.041 1.00 76.44 174 ALA A CA 1
ATOM 1334 C C . ALA A 1 174 ? -3.262 -19.883 -6.042 1.00 76.44 174 ALA A C 1
ATOM 1336 O O . ALA A 1 174 ? -2.112 -20.001 -5.632 1.00 76.44 174 ALA A O 1
ATOM 1337 N N . ARG A 1 175 ? -3.568 -20.017 -7.342 1.00 79.31 175 ARG A N 1
ATOM 1338 C CA . ARG A 1 175 ? -2.560 -20.357 -8.364 1.00 79.31 175 ARG A CA 1
ATOM 1339 C C . ARG A 1 175 ? -1.561 -19.226 -8.567 1.00 79.31 175 ARG A C 1
ATOM 1341 O O . ARG A 1 175 ? -0.366 -19.480 -8.613 1.00 79.31 175 ARG A O 1
ATOM 1348 N N . TYR A 1 176 ? -2.046 -17.983 -8.633 1.00 82.25 176 TYR A N 1
ATOM 1349 C CA . TYR A 1 176 ? -1.167 -16.812 -8.684 1.00 82.25 176 TYR A CA 1
ATOM 1350 C C . TYR A 1 176 ? -0.279 -16.737 -7.440 1.00 82.25 176 TYR A C 1
ATOM 1352 O O . TYR A 1 176 ? 0.922 -16.511 -7.546 1.00 82.25 176 TYR A O 1
ATOM 1360 N N . HIS A 1 177 ? -0.859 -16.954 -6.259 1.00 79.75 177 HIS A N 1
ATOM 1361 C CA . HIS A 1 177 ? -0.089 -16.919 -5.021 1.00 79.75 177 HIS A CA 1
ATOM 1362 C C . HIS A 1 177 ? 1.003 -17.999 -5.003 1.00 79.75 177 HIS A C 1
ATOM 1364 O O . HIS A 1 177 ? 2.162 -17.671 -4.785 1.00 79.75 177 HIS A O 1
ATOM 1370 N N . GLN A 1 178 ? 0.661 -19.249 -5.330 1.00 80.00 178 GLN A N 1
ATOM 1371 C CA . GLN A 1 178 ? 1.623 -20.353 -5.430 1.00 80.00 178 GLN A CA 1
ATOM 1372 C C . GLN A 1 178 ? 2.724 -20.083 -6.455 1.00 80.00 178 GLN A C 1
ATOM 1374 O O . GLN A 1 178 ? 3.877 -20.394 -6.187 1.00 80.00 178 GLN A O 1
ATOM 1379 N N . PHE A 1 179 ? 2.386 -19.481 -7.598 1.00 84.12 179 PHE A N 1
ATOM 1380 C CA . PHE A 1 179 ? 3.370 -19.064 -8.592 1.00 84.12 179 PHE A CA 1
ATOM 1381 C C . PHE A 1 179 ? 4.394 -18.086 -8.003 1.00 84.12 179 PHE A C 1
ATOM 1383 O O . PHE A 1 179 ? 5.592 -18.283 -8.180 1.00 84.12 179 PHE A O 1
ATOM 1390 N N . VAL A 1 180 ? 3.936 -17.048 -7.292 1.00 84.19 180 VAL A N 1
ATOM 1391 C CA . VAL A 1 180 ? 4.838 -16.068 -6.668 1.00 84.19 180 VAL A CA 1
ATOM 1392 C C . VAL A 1 180 ? 5.707 -16.737 -5.602 1.00 84.19 180 VAL A C 1
ATOM 1394 O O . VAL A 1 180 ? 6.915 -16.522 -5.594 1.00 84.19 180 VAL A O 1
ATOM 1397 N N . GLU A 1 181 ? 5.123 -17.579 -4.748 1.00 81.31 181 GLU A N 1
ATOM 1398 C CA . GLU A 1 181 ? 5.866 -18.320 -3.720 1.00 81.31 181 GLU A CA 1
ATOM 1399 C C . GLU A 1 181 ? 6.940 -19.224 -4.340 1.00 81.31 181 GLU A C 1
ATOM 1401 O O . GLU A 1 181 ? 8.097 -19.179 -3.931 1.00 81.31 181 GLU A O 1
ATOM 1406 N N . GLN A 1 182 ? 6.596 -19.996 -5.375 1.00 82.12 182 GLN A N 1
ATOM 1407 C CA . GLN A 1 182 ? 7.547 -20.857 -6.085 1.00 82.12 182 GLN A CA 1
ATOM 1408 C C . GLN A 1 182 ? 8.660 -20.047 -6.748 1.00 82.12 182 GLN A C 1
ATOM 1410 O O . GLN A 1 182 ? 9.827 -20.403 -6.621 1.00 82.12 182 GLN A O 1
ATOM 1415 N N . LEU A 1 183 ? 8.313 -18.935 -7.403 1.00 83.44 183 LEU A N 1
ATOM 1416 C CA . LEU A 1 183 ? 9.282 -18.054 -8.047 1.00 83.44 183 LEU A CA 1
ATOM 1417 C C . LEU A 1 183 ? 10.314 -17.504 -7.054 1.00 83.44 183 LEU A C 1
ATOM 1419 O O . LEU A 1 183 ? 11.478 -17.357 -7.415 1.00 83.44 183 LEU A O 1
ATOM 1423 N N . LEU A 1 184 ? 9.904 -17.188 -5.825 1.00 82.12 184 LEU A N 1
ATOM 1424 C CA . LEU A 1 184 ? 10.789 -16.604 -4.817 1.00 82.12 184 LEU A CA 1
ATOM 1425 C C . LEU A 1 184 ? 11.549 -17.652 -3.993 1.00 82.12 184 LEU A C 1
ATOM 1427 O O . LEU A 1 184 ? 12.685 -17.392 -3.601 1.00 82.12 184 LEU A O 1
ATOM 1431 N N . HIS A 1 185 ? 10.954 -18.820 -3.735 1.00 80.88 185 HIS A N 1
ATOM 1432 C CA . HIS A 1 185 ? 11.567 -19.873 -2.919 1.00 80.88 185 HIS A CA 1
ATOM 1433 C C . HIS A 1 185 ? 12.451 -20.838 -3.710 1.00 80.88 185 HIS A C 1
ATOM 1435 O O . HIS A 1 185 ? 13.515 -21.217 -3.223 1.00 80.88 185 HIS A O 1
ATOM 1441 N N . ASP A 1 186 ? 12.023 -21.241 -4.906 1.00 79.12 186 ASP A N 1
ATOM 1442 C CA . ASP A 1 186 ? 12.768 -22.151 -5.778 1.00 79.12 186 ASP A CA 1
ATOM 1443 C C . ASP A 1 186 ? 12.699 -21.666 -7.237 1.00 79.12 186 ASP A C 1
ATOM 1445 O O . ASP A 1 186 ? 12.030 -22.262 -8.090 1.00 79.12 186 ASP A O 1
ATOM 1449 N N . PRO A 1 187 ? 13.383 -20.549 -7.546 1.00 75.75 187 PRO A N 1
ATOM 1450 C CA . PRO A 1 187 ? 13.343 -19.945 -8.874 1.00 75.75 187 PRO A CA 1
ATOM 1451 C C . PRO A 1 187 ? 13.815 -20.893 -9.987 1.00 75.75 187 PRO A C 1
ATOM 1453 O O . PRO A 1 187 ? 13.348 -20.794 -11.124 1.00 75.75 187 PRO A O 1
ATOM 1456 N N . CYS A 1 188 ? 14.701 -21.840 -9.666 1.00 72.56 188 CYS A N 1
ATOM 1457 C CA . CYS A 1 188 ? 15.244 -22.812 -10.613 1.00 72.56 188 CYS A CA 1
ATOM 1458 C C . CYS A 1 188 ? 14.215 -23.876 -11.030 1.00 72.56 188 CYS A C 1
ATOM 1460 O O . CYS A 1 188 ? 14.315 -24.412 -12.134 1.00 72.56 188 CYS A O 1
ATOM 1462 N N . ALA A 1 189 ? 13.220 -24.173 -10.186 1.00 73.62 189 ALA A N 1
ATOM 1463 C CA . ALA A 1 189 ? 12.146 -25.116 -10.506 1.00 73.62 189 ALA A CA 1
ATOM 1464 C C . ALA A 1 189 ? 11.111 -24.547 -11.496 1.00 73.62 189 ALA A C 1
ATOM 1466 O O . ALA A 1 189 ? 10.334 -25.297 -12.095 1.00 73.62 189 ALA A O 1
ATOM 1467 N N . MET A 1 190 ? 11.103 -23.228 -11.704 1.00 71.06 190 MET A N 1
ATOM 1468 C CA . MET A 1 190 ? 10.158 -22.540 -12.579 1.00 71.06 190 MET A CA 1
ATOM 1469 C C . MET A 1 190 ? 10.635 -22.525 -14.038 1.00 71.06 190 MET A C 1
ATOM 1471 O O . MET A 1 190 ? 11.226 -21.554 -14.512 1.00 71.06 190 MET A O 1
ATOM 1475 N N . ASN A 1 191 ? 10.320 -23.580 -14.793 1.00 60.38 191 ASN A N 1
ATOM 1476 C CA . ASN A 1 191 ? 10.534 -23.599 -16.245 1.00 60.38 191 ASN A CA 1
ATOM 1477 C C . ASN A 1 191 ? 9.577 -22.610 -16.951 1.00 60.38 191 ASN A C 1
ATOM 1479 O O . ASN A 1 191 ? 8.361 -22.671 -16.766 1.00 60.38 191 ASN A O 1
ATOM 1483 N N . ASN A 1 192 ? 10.117 -21.709 -17.781 1.00 60.00 192 ASN A N 1
ATOM 1484 C CA . ASN A 1 192 ? 9.376 -20.763 -18.640 1.00 60.00 192 ASN A CA 1
ATOM 1485 C C . ASN A 1 192 ? 8.331 -19.857 -17.949 1.00 60.00 192 ASN A C 1
ATOM 1487 O O . ASN A 1 192 ? 7.415 -19.370 -18.605 1.00 60.00 192 ASN A O 1
ATOM 1491 N N . GLY A 1 193 ? 8.462 -19.589 -16.646 1.00 59.81 193 GLY A N 1
ATOM 1492 C CA . GLY A 1 193 ? 7.587 -18.632 -15.957 1.00 59.81 193 GLY A CA 1
ATOM 1493 C C . GLY A 1 193 ? 6.159 -19.118 -15.677 1.00 59.81 193 GLY A C 1
ATOM 1494 O O . GLY A 1 193 ? 5.355 -18.310 -15.235 1.00 59.81 193 GLY A O 1
ATOM 1495 N N . GLY A 1 194 ? 5.860 -20.409 -15.870 1.00 63.81 194 GLY A N 1
ATOM 1496 C CA . GLY A 1 194 ? 4.578 -21.032 -15.514 1.00 63.81 194 GLY A CA 1
ATOM 1497 C C . GLY A 1 194 ? 3.351 -20.523 -16.291 1.00 63.81 194 GLY A C 1
ATOM 1498 O O . GLY A 1 194 ? 3.336 -19.436 -16.862 1.00 63.81 194 GLY A O 1
ATOM 1499 N N . GLU A 1 195 ? 2.276 -21.315 -16.311 1.00 68.31 195 GLU A N 1
ATOM 1500 C CA . GLU A 1 195 ? 0.975 -20.834 -16.787 1.00 68.31 195 GLU A CA 1
ATOM 1501 C C . GLU A 1 195 ? 0.240 -20.123 -15.648 1.00 68.31 195 GLU A C 1
ATOM 1503 O O . GLU A 1 195 ? -0.084 -20.726 -14.623 1.00 68.31 195 GLU A O 1
ATOM 1508 N N . LEU A 1 196 ? -0.060 -18.840 -15.844 1.00 78.25 196 LEU A N 1
ATOM 1509 C CA . LEU A 1 196 ? -0.917 -18.054 -14.962 1.00 78.25 196 LEU A CA 1
ATOM 1510 C C . LEU A 1 196 ? -2.261 -17.801 -15.657 1.00 78.25 196 LEU A C 1
ATOM 1512 O O . LEU A 1 196 ? -2.375 -16.863 -16.448 1.00 78.25 196 LEU A O 1
ATOM 1516 N N . PRO A 1 197 ? -3.303 -18.608 -15.380 1.00 74.44 197 PRO A N 1
ATOM 1517 C CA . PRO A 1 197 ? -4.623 -18.378 -15.948 1.00 74.44 197 PRO A CA 1
ATOM 1518 C C . PRO A 1 197 ? -5.094 -16.958 -15.629 1.00 74.44 197 PRO A C 1
ATOM 1520 O O . PRO A 1 197 ? -4.956 -16.508 -14.492 1.00 74.44 197 PRO A O 1
ATOM 1523 N N . HIS A 1 198 ? -5.682 -16.282 -16.617 1.00 83.62 198 HIS A N 1
ATOM 1524 C CA . HIS A 1 198 ? -6.159 -14.894 -16.524 1.00 83.62 198 HIS A CA 1
ATOM 1525 C C . HIS A 1 198 ? -5.069 -13.811 -16.453 1.00 83.62 198 HIS A C 1
ATOM 1527 O O . HIS A 1 198 ? -5.418 -12.639 -16.331 1.00 83.62 198 HIS A O 1
ATOM 1533 N N . TYR A 1 199 ? -3.785 -14.166 -16.575 1.00 86.94 199 TYR A N 1
ATOM 1534 C CA . TYR A 1 199 ? -2.686 -13.201 -16.641 1.00 86.94 199 TYR A CA 1
ATOM 1535 C C . TYR A 1 199 ? -1.882 -13.343 -17.932 1.00 86.94 199 TYR A C 1
ATOM 1537 O O . TYR A 1 199 ? -1.631 -14.441 -18.421 1.00 86.94 199 TYR A O 1
ATOM 1545 N N . GLU A 1 200 ? -1.423 -12.206 -18.449 1.00 89.25 200 GLU A N 1
ATOM 1546 C CA . GLU A 1 200 ? -0.359 -12.146 -19.448 1.00 89.25 200 GLU A CA 1
ATOM 1547 C C . GLU A 1 200 ? 0.973 -11.986 -18.701 1.00 89.25 200 GLU A C 1
ATOM 1549 O O . GLU A 1 200 ? 1.258 -10.918 -18.160 1.00 89.25 200 GLU A O 1
ATOM 1554 N N . PHE A 1 201 ? 1.782 -13.047 -18.643 1.00 88.25 201 PHE A N 1
ATOM 1555 C CA . PHE A 1 201 ? 3.130 -13.000 -18.073 1.00 88.25 201 PHE A CA 1
ATOM 1556 C C . PHE A 1 201 ? 4.171 -13.057 -19.188 1.00 88.25 201 PHE A C 1
ATOM 1558 O O . PHE A 1 201 ? 4.159 -13.966 -20.018 1.00 88.25 201 PHE A O 1
ATOM 1565 N N . ARG A 1 202 ? 5.063 -12.064 -19.229 1.00 89.81 202 ARG A N 1
ATOM 1566 C CA . ARG A 1 202 ? 6.093 -11.935 -20.264 1.00 89.81 202 ARG A CA 1
ATOM 1567 C C . ARG A 1 202 ? 7.410 -11.499 -19.647 1.00 89.81 202 ARG A C 1
ATOM 1569 O O . ARG A 1 202 ? 7.448 -10.572 -18.842 1.00 89.81 202 ARG A O 1
ATOM 1576 N N . VAL A 1 203 ? 8.486 -12.144 -20.081 1.00 89.44 203 VAL A N 1
ATOM 1577 C CA . VAL A 1 203 ? 9.862 -11.769 -19.751 1.00 89.44 203 VAL A CA 1
ATOM 1578 C C . VAL A 1 203 ? 10.471 -11.104 -20.978 1.00 89.44 203 VAL A C 1
ATOM 1580 O O . VAL A 1 203 ? 10.360 -11.631 -22.083 1.00 89.44 203 VAL A O 1
ATOM 1583 N N . PHE A 1 204 ? 11.102 -9.949 -20.783 1.00 91.56 204 PHE A N 1
ATOM 1584 C CA . PHE A 1 204 ? 11.763 -9.195 -21.844 1.00 91.56 204 PHE A CA 1
ATOM 1585 C C . PHE A 1 204 ? 13.270 -9.186 -21.601 1.00 91.56 204 PHE A C 1
ATOM 1587 O O . PHE A 1 204 ? 13.717 -8.958 -20.477 1.00 91.56 204 PHE A O 1
ATOM 1594 N N . SER A 1 205 ? 14.050 -9.414 -22.656 1.00 89.75 205 SER A N 1
ATOM 1595 C CA . SER A 1 205 ? 15.506 -9.228 -22.635 1.00 89.75 205 SER A CA 1
ATOM 1596 C C . SER A 1 205 ? 15.911 -7.763 -22.781 1.00 89.75 205 SER A C 1
ATOM 1598 O O . SER A 1 205 ? 17.038 -7.415 -22.442 1.00 89.75 205 SER A O 1
ATOM 1600 N N . ASP A 1 206 ? 15.000 -6.914 -23.268 1.00 92.69 206 ASP A N 1
ATOM 1601 C CA . ASP A 1 206 ? 15.229 -5.492 -23.483 1.00 92.69 206 ASP A CA 1
ATOM 1602 C C . ASP A 1 206 ? 14.150 -4.632 -22.807 1.00 92.69 206 ASP A C 1
ATOM 1604 O O . ASP A 1 206 ? 12.945 -4.860 -22.938 1.00 92.69 206 ASP A O 1
ATOM 1608 N N . ILE A 1 207 ? 14.585 -3.611 -22.070 1.00 95.12 207 ILE A N 1
ATOM 1609 C CA . ILE A 1 207 ? 13.679 -2.727 -21.334 1.00 95.12 207 ILE A CA 1
ATOM 1610 C C . ILE A 1 207 ? 12.858 -1.804 -22.247 1.00 95.12 207 ILE A C 1
ATOM 1612 O O . ILE A 1 207 ? 11.737 -1.443 -21.890 1.00 95.12 207 ILE A O 1
ATOM 1616 N N . GLU A 1 208 ? 13.370 -1.433 -23.421 1.00 96.50 208 GLU A N 1
ATOM 1617 C CA . GLU A 1 208 ? 12.642 -0.596 -24.379 1.00 96.50 208 GLU A CA 1
ATOM 1618 C C . GLU A 1 208 ? 11.489 -1.382 -25.005 1.00 96.50 208 GLU A C 1
ATOM 1620 O O . GLU A 1 208 ? 10.398 -0.835 -25.158 1.00 96.50 208 GLU A O 1
ATOM 1625 N N . GLU A 1 209 ? 11.677 -2.683 -25.255 1.00 97.31 209 GLU A N 1
ATOM 1626 C CA . GLU A 1 209 ? 10.604 -3.581 -25.697 1.00 97.31 209 GLU A CA 1
ATOM 1627 C C . GLU A 1 209 ? 9.502 -3.720 -24.641 1.00 97.31 209 GLU A C 1
ATOM 1629 O O . GLU A 1 209 ? 8.316 -3.623 -24.969 1.00 97.31 209 GLU A O 1
ATOM 1634 N N . MET A 1 210 ? 9.871 -3.883 -23.364 1.00 97.38 210 MET A N 1
ATOM 1635 C CA . MET A 1 210 ? 8.903 -3.918 -22.263 1.00 97.38 210 MET A CA 1
ATOM 1636 C C . MET A 1 210 ? 8.118 -2.601 -22.168 1.00 97.38 210 MET A C 1
ATOM 1638 O O . MET A 1 210 ? 6.893 -2.615 -22.049 1.00 97.38 210 MET A O 1
ATOM 1642 N N . ILE A 1 211 ? 8.804 -1.454 -22.242 1.00 98.00 211 ILE A N 1
ATOM 1643 C CA . ILE A 1 211 ? 8.161 -0.132 -22.217 1.00 98.00 211 ILE A CA 1
ATOM 1644 C C . ILE A 1 211 ? 7.236 0.034 -23.425 1.00 98.00 211 ILE A C 1
ATOM 1646 O O . ILE A 1 211 ? 6.114 0.509 -23.262 1.00 98.00 211 ILE A O 1
ATOM 1650 N N . HIS A 1 212 ? 7.659 -0.377 -24.622 1.00 97.94 212 HIS A N 1
ATOM 1651 C CA . HIS A 1 212 ? 6.831 -0.326 -25.826 1.00 97.94 212 HIS A CA 1
ATOM 1652 C C . HIS A 1 212 ? 5.565 -1.185 -25.682 1.00 97.94 212 HIS A C 1
ATOM 1654 O O . HIS A 1 212 ? 4.466 -0.715 -25.979 1.00 97.94 212 HIS A O 1
ATOM 1660 N N . ALA A 1 213 ? 5.691 -2.409 -25.159 1.00 98.38 213 ALA A N 1
ATOM 1661 C CA . ALA A 1 213 ? 4.550 -3.279 -24.885 1.00 98.38 213 ALA A CA 1
ATOM 1662 C C . ALA A 1 213 ? 3.573 -2.652 -23.872 1.00 98.38 213 ALA A C 1
ATOM 1664 O O . ALA A 1 213 ? 2.364 -2.664 -24.097 1.00 98.38 213 ALA A O 1
ATOM 1665 N N . LEU A 1 214 ? 4.079 -2.035 -22.798 1.00 98.12 214 LEU A N 1
ATOM 1666 C CA . LEU A 1 214 ? 3.242 -1.320 -21.826 1.00 98.12 214 LEU A CA 1
ATOM 1667 C C . LEU A 1 214 ? 2.561 -0.090 -22.432 1.00 98.12 214 LEU A C 1
ATOM 1669 O O . LEU A 1 214 ? 1.396 0.158 -22.132 1.00 98.12 214 LEU A O 1
ATOM 1673 N N . ARG A 1 215 ? 3.242 0.666 -23.304 1.00 98.12 215 ARG A N 1
ATOM 1674 C CA . ARG A 1 215 ? 2.625 1.797 -24.019 1.00 98.12 215 ARG A CA 1
ATOM 1675 C C . ARG A 1 215 ? 1.472 1.344 -24.902 1.00 98.12 215 ARG A C 1
ATOM 1677 O O . ARG A 1 215 ? 0.451 2.023 -24.919 1.00 98.12 215 ARG A O 1
ATOM 1684 N N . ALA A 1 216 ? 1.612 0.209 -25.587 1.00 98.31 216 ALA A N 1
ATOM 1685 C CA . ALA A 1 216 ? 0.530 -0.361 -26.387 1.00 98.31 216 ALA A CA 1
ATOM 1686 C C . ALA A 1 216 ? -0.698 -0.675 -25.515 1.00 98.31 216 ALA A C 1
ATOM 1688 O O . ALA A 1 216 ? -1.791 -0.202 -25.814 1.00 98.31 216 ALA A O 1
ATOM 1689 N N . LYS A 1 217 ? -0.505 -1.341 -24.367 1.00 98.12 217 LYS A N 1
ATOM 1690 C CA . LYS A 1 217 ? -1.591 -1.587 -23.399 1.00 98.12 217 LYS A CA 1
ATOM 1691 C C . LYS A 1 217 ? -2.205 -0.289 -22.865 1.00 98.12 217 LYS A C 1
ATOM 1693 O O . LYS A 1 217 ? -3.422 -0.169 -22.772 1.00 98.12 217 LYS A O 1
ATOM 1698 N N . GLY A 1 218 ? -1.382 0.712 -22.559 1.00 97.69 218 GLY A N 1
ATOM 1699 C CA . GLY A 1 218 ? -1.857 2.033 -22.144 1.00 97.69 218 GLY A CA 1
ATOM 1700 C C . GLY A 1 218 ? -2.711 2.726 -23.213 1.00 97.69 218 GLY A C 1
ATOM 1701 O O . GLY A 1 218 ? -3.729 3.333 -22.883 1.00 97.69 218 GLY A O 1
ATOM 1702 N N . ALA A 1 219 ? -2.340 2.597 -24.491 1.00 97.81 219 ALA A N 1
ATOM 1703 C CA . ALA A 1 219 ? -3.092 3.139 -25.624 1.00 97.81 219 ALA A CA 1
ATOM 1704 C C . ALA A 1 219 ? -4.441 2.428 -25.846 1.00 97.81 219 ALA A C 1
ATOM 1706 O O . ALA A 1 219 ? -5.382 3.048 -26.335 1.00 97.81 219 ALA A O 1
ATOM 1707 N N . GLU A 1 220 ? -4.562 1.165 -25.428 1.00 97.69 220 GLU A N 1
ATOM 1708 C CA . GLU A 1 220 ? -5.824 0.406 -25.383 1.00 97.69 220 GLU A CA 1
ATOM 1709 C C . GLU A 1 220 ? -6.745 0.838 -24.220 1.00 97.69 220 GLU A C 1
ATOM 1711 O O . GLU A 1 220 ? -7.862 0.342 -24.087 1.00 97.69 220 GLU A O 1
ATOM 1716 N N . GLY A 1 221 ? -6.311 1.787 -23.382 1.00 97.06 221 GLY A N 1
ATOM 1717 C CA . GLY A 1 221 ? -7.085 2.320 -22.258 1.00 97.06 221 GLY A CA 1
ATOM 1718 C C . GLY A 1 221 ? -6.802 1.644 -20.916 1.00 97.06 221 GLY A C 1
ATOM 1719 O O . GLY A 1 221 ? -7.428 2.000 -19.911 1.00 97.06 221 GLY A O 1
ATOM 1720 N N . HIS A 1 222 ? -5.847 0.712 -20.867 1.00 97.69 222 HIS A N 1
ATOM 1721 C CA . HIS A 1 222 ? -5.430 0.076 -19.623 1.00 97.69 222 HIS A CA 1
ATOM 1722 C C . HIS A 1 222 ? -4.623 1.033 -18.732 1.00 97.69 222 HIS A C 1
ATOM 1724 O O . HIS A 1 222 ? -3.849 1.876 -19.197 1.00 97.69 222 HIS A O 1
ATOM 1730 N N . HIS A 1 223 ? -4.784 0.899 -17.417 1.00 97.62 223 HIS A N 1
ATOM 1731 C CA . HIS A 1 223 ? -3.903 1.528 -16.441 1.00 97.62 223 HIS A CA 1
ATOM 1732 C C . HIS A 1 223 ? -2.586 0.750 -16.399 1.00 97.62 223 HIS A C 1
ATOM 1734 O O . HIS A 1 223 ? -2.579 -0.435 -16.065 1.00 97.62 223 HIS A O 1
ATOM 1740 N N . VAL A 1 224 ? -1.476 1.407 -16.730 1.00 98.50 224 VAL A N 1
ATOM 1741 C CA . VAL A 1 224 ? -0.156 0.771 -16.779 1.00 98.50 224 VAL A CA 1
ATOM 1742 C C . VAL A 1 224 ? 0.816 1.452 -15.830 1.00 98.50 224 VAL A C 1
ATOM 1744 O O . VAL A 1 224 ? 0.755 2.661 -15.641 1.00 98.50 224 VAL A O 1
ATOM 1747 N N . ALA A 1 225 ? 1.728 0.692 -15.227 1.00 98.38 225 ALA A N 1
ATOM 1748 C CA . ALA A 1 225 ? 2.705 1.247 -14.295 1.00 98.38 225 ALA A CA 1
ATOM 1749 C C . ALA A 1 225 ? 4.064 0.552 -14.389 1.00 98.38 225 ALA A C 1
ATOM 1751 O O . ALA A 1 225 ? 4.160 -0.636 -14.689 1.00 98.38 225 ALA A O 1
ATOM 1752 N N . LEU A 1 226 ? 5.123 1.291 -14.059 1.00 98.44 226 LEU A N 1
ATOM 1753 C CA . LEU A 1 226 ? 6.435 0.714 -13.780 1.00 98.44 226 LEU A CA 1
ATOM 1754 C C . LEU A 1 226 ? 6.649 0.613 -12.276 1.00 98.44 226 LEU A C 1
ATOM 1756 O O . LEU A 1 226 ? 6.446 1.579 -11.532 1.00 98.44 226 LEU A O 1
ATOM 1760 N N . VAL A 1 227 ? 7.133 -0.543 -11.844 1.00 97.88 227 VAL A N 1
ATOM 1761 C CA . VAL A 1 227 ? 7.610 -0.767 -10.485 1.00 97.88 227 VAL A CA 1
ATOM 1762 C C . VAL A 1 227 ? 9.015 -1.343 -10.526 1.00 97.88 227 VAL A C 1
ATOM 1764 O O . VAL A 1 227 ? 9.382 -2.064 -11.454 1.00 97.88 227 VAL A O 1
ATOM 1767 N N . ALA A 1 228 ? 9.817 -1.024 -9.520 1.00 95.12 228 ALA A N 1
ATOM 1768 C CA . ALA A 1 228 ? 11.173 -1.531 -9.437 1.00 95.12 228 ALA A CA 1
ATOM 1769 C C . ALA A 1 228 ? 11.572 -1.891 -8.005 1.00 95.12 228 ALA A C 1
ATOM 1771 O O . ALA A 1 228 ? 11.138 -1.255 -7.038 1.00 95.12 228 ALA A O 1
ATOM 1772 N N . ALA A 1 229 ? 12.450 -2.885 -7.871 1.00 91.25 229 ALA A N 1
ATOM 1773 C CA . ALA A 1 229 ? 13.157 -3.121 -6.620 1.00 91.25 229 ALA A CA 1
ATOM 1774 C C . ALA A 1 229 ? 13.986 -1.879 -6.266 1.00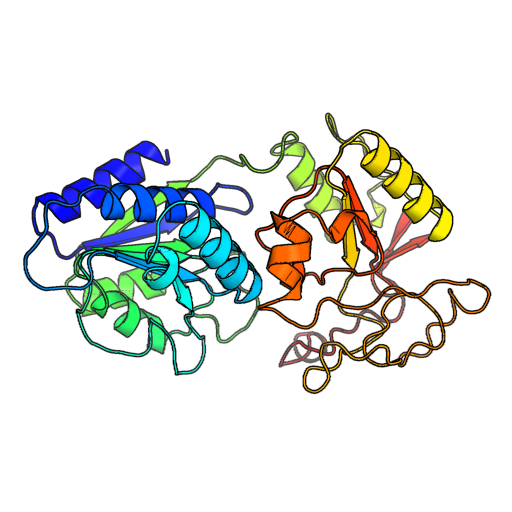 91.25 229 ALA A C 1
ATOM 1776 O O . ALA A 1 229 ? 14.515 -1.200 -7.160 1.00 91.25 229 ALA A O 1
ATOM 1777 N N . PHE A 1 230 ? 14.076 -1.567 -4.969 1.00 88.44 230 PHE A N 1
ATOM 1778 C CA . PHE A 1 230 ? 14.749 -0.363 -4.474 1.00 88.44 230 PHE A CA 1
ATOM 1779 C C . PHE A 1 230 ? 16.276 -0.528 -4.485 1.00 88.44 230 PHE A C 1
ATOM 1781 O O . PHE A 1 230 ? 16.943 -0.552 -3.459 1.00 88.44 230 PHE A O 1
ATOM 1788 N N . THR A 1 231 ? 16.813 -0.669 -5.688 1.00 87.00 231 THR A N 1
ATOM 1789 C CA . THR A 1 231 ? 18.213 -0.939 -6.001 1.00 87.00 231 THR A CA 1
ATOM 1790 C C . THR A 1 231 ? 18.723 0.083 -7.011 1.00 87.00 231 THR A C 1
ATOM 1792 O O . THR A 1 231 ? 17.965 0.896 -7.547 1.00 87.00 231 THR A O 1
ATOM 1795 N N . GLU A 1 232 ? 20.026 0.049 -7.279 1.00 89.69 232 GLU A N 1
ATOM 1796 C CA . GLU A 1 232 ? 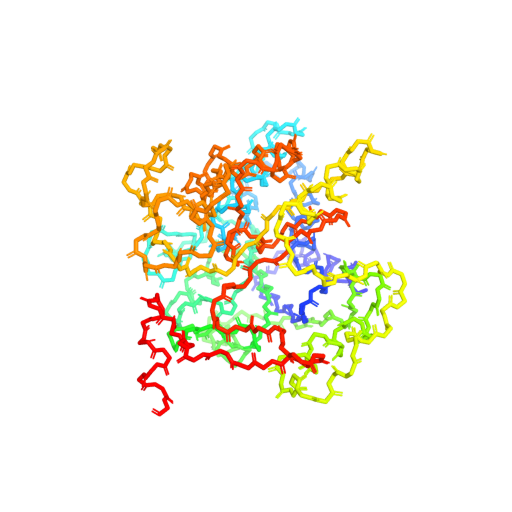20.740 0.847 -8.288 1.00 89.69 232 GLU A CA 1
ATOM 1797 C C . GLU A 1 232 ? 20.830 2.364 -8.057 1.00 89.69 232 GLU A C 1
ATOM 1799 O O . GLU A 1 232 ? 21.783 3.014 -8.492 1.00 89.69 232 GLU A O 1
ATOM 1804 N N . SER A 1 233 ? 19.873 2.946 -7.345 1.00 91.88 233 SER A N 1
ATOM 1805 C CA . SER A 1 233 ? 19.849 4.367 -7.035 1.00 91.88 233 SER A CA 1
ATOM 1806 C C . SER A 1 233 ? 19.120 4.610 -5.716 1.00 91.88 233 SER A C 1
ATOM 1808 O O . SER A 1 233 ? 18.002 4.115 -5.552 1.00 91.88 233 SER A O 1
ATOM 1810 N N . PRO A 1 234 ? 19.712 5.372 -4.777 1.00 90.75 234 PRO A N 1
ATOM 1811 C CA . PRO A 1 234 ? 19.182 5.508 -3.420 1.00 90.75 234 PRO A CA 1
ATOM 1812 C C . PRO A 1 234 ? 17.915 6.373 -3.335 1.00 90.75 234 PRO A C 1
ATOM 1814 O O . PRO A 1 234 ? 17.250 6.380 -2.297 1.00 90.75 234 PRO A O 1
ATOM 1817 N N . GLY A 1 235 ? 17.592 7.134 -4.387 1.00 93.19 235 GLY A N 1
ATOM 1818 C CA . GLY A 1 235 ? 16.617 8.216 -4.305 1.00 93.19 235 GLY A CA 1
ATOM 1819 C C . GLY A 1 235 ? 17.142 9.401 -3.481 1.00 93.19 235 GLY A C 1
ATOM 1820 O O . GLY A 1 235 ? 17.956 9.261 -2.569 1.00 93.19 235 GLY A O 1
ATOM 1821 N N . ASP A 1 236 ? 16.647 10.600 -3.765 1.00 93.94 236 ASP A N 1
ATOM 1822 C CA . ASP A 1 236 ? 16.933 11.810 -2.997 1.00 93.94 236 ASP A CA 1
ATOM 1823 C C . ASP A 1 236 ? 15.699 12.238 -2.191 1.00 93.94 236 ASP A C 1
ATOM 1825 O O . ASP A 1 236 ? 14.716 12.759 -2.717 1.00 93.94 236 ASP A O 1
ATOM 1829 N N . ARG A 1 237 ? 15.748 12.030 -0.870 1.00 90.50 237 ARG A N 1
ATOM 1830 C CA . ARG A 1 237 ? 14.664 12.428 0.045 1.00 90.50 237 ARG A CA 1
ATOM 1831 C C . ARG A 1 237 ? 14.607 13.937 0.297 1.00 90.50 237 ARG A C 1
ATOM 1833 O O . ARG A 1 237 ? 13.573 14.415 0.761 1.00 90.50 237 ARG A O 1
ATOM 1840 N N . LYS A 1 238 ? 15.694 14.672 0.036 1.00 93.25 238 LYS A N 1
ATOM 1841 C CA . LYS A 1 238 ? 15.767 16.131 0.208 1.00 93.25 238 LYS A CA 1
ATOM 1842 C C . LYS A 1 238 ? 15.294 16.831 -1.062 1.00 93.25 238 LYS A C 1
ATOM 1844 O O . LYS A 1 238 ? 14.408 17.676 -0.996 1.00 93.25 238 LYS A O 1
ATOM 1849 N N . ASN A 1 239 ? 15.804 16.413 -2.218 1.00 95.50 239 ASN A N 1
ATOM 1850 C CA . ASN A 1 239 ? 15.433 16.954 -3.527 1.00 95.50 239 ASN A CA 1
ATOM 1851 C C . ASN A 1 239 ? 14.567 15.960 -4.309 1.00 95.50 239 ASN A C 1
ATOM 1853 O O . ASN A 1 239 ? 14.932 15.493 -5.388 1.00 95.50 239 ASN A O 1
ATOM 1857 N N . LYS A 1 240 ? 13.390 15.653 -3.758 1.00 95.38 240 LYS A N 1
ATOM 1858 C CA . LYS A 1 240 ? 12.482 14.597 -4.243 1.00 95.38 240 LYS A CA 1
ATOM 1859 C C . LYS A 1 240 ? 12.117 14.705 -5.728 1.00 95.38 240 LYS A C 1
ATOM 1861 O O . LYS A 1 240 ? 11.960 13.694 -6.394 1.00 95.38 240 LYS A O 1
ATOM 1866 N N . LEU A 1 241 ? 11.999 15.922 -6.256 1.00 95.69 241 LEU A N 1
ATOM 1867 C CA . LEU A 1 241 ? 11.572 16.169 -7.641 1.00 95.69 241 LEU A CA 1
ATOM 1868 C C . LEU A 1 241 ? 12.736 16.470 -8.600 1.00 95.69 241 LEU A C 1
ATOM 1870 O O . LEU A 1 241 ? 12.509 16.751 -9.775 1.00 95.69 241 LEU A O 1
ATOM 1874 N N . ALA A 1 242 ? 13.983 16.455 -8.120 1.00 95.81 242 ALA A N 1
ATOM 1875 C CA . ALA A 1 242 ? 15.126 16.784 -8.960 1.00 95.81 242 ALA A CA 1
ATOM 1876 C C . ALA A 1 242 ? 15.363 15.699 -10.018 1.00 95.81 242 ALA A C 1
ATOM 1878 O O . ALA A 1 242 ? 15.462 14.514 -9.692 1.00 95.81 242 ALA A O 1
ATOM 1879 N N . ARG A 1 243 ? 15.557 16.106 -11.277 1.00 95.88 243 ARG A N 1
ATOM 1880 C CA . ARG A 1 243 ? 16.035 15.227 -12.356 1.00 95.88 243 ARG A CA 1
ATOM 1881 C C . ARG A 1 243 ? 17.545 15.012 -12.235 1.00 95.88 243 ARG A C 1
ATOM 1883 O O . ARG A 1 243 ? 18.327 15.510 -13.036 1.00 95.88 243 ARG A O 1
ATOM 1890 N N . SER A 1 244 ? 17.955 14.309 -11.185 1.00 96.06 244 SER A N 1
ATOM 1891 C CA . SER A 1 244 ? 19.357 14.034 -10.861 1.00 96.06 244 SER A CA 1
ATOM 1892 C C . SER A 1 244 ? 19.683 12.548 -11.011 1.00 96.06 244 SER A C 1
ATOM 1894 O O . SER A 1 244 ? 18.786 11.703 -11.006 1.00 96.06 244 SER A O 1
ATOM 1896 N N . LYS A 1 245 ? 20.978 12.210 -11.067 1.00 95.00 245 LYS A N 1
ATOM 1897 C CA . LYS A 1 245 ? 21.435 10.809 -11.044 1.00 95.00 245 LYS A CA 1
ATOM 1898 C C . LYS A 1 245 ? 20.988 10.040 -9.792 1.00 95.00 245 LYS A C 1
ATOM 1900 O O . LYS A 1 245 ? 20.876 8.826 -9.839 1.00 95.00 245 LYS A O 1
ATOM 1905 N N . TRP A 1 246 ? 20.704 10.739 -8.689 1.00 95.25 246 TRP A N 1
ATOM 1906 C CA . TRP A 1 246 ? 20.255 10.138 -7.428 1.00 95.25 246 TRP A CA 1
ATOM 1907 C C . TRP A 1 246 ? 18.780 9.737 -7.443 1.00 95.25 246 TRP A C 1
ATOM 1909 O O . TRP A 1 246 ? 18.391 8.853 -6.694 1.00 95.25 246 TRP A O 1
ATOM 1919 N N . ASN A 1 247 ? 17.961 10.380 -8.281 1.00 96.94 247 ASN A N 1
ATOM 1920 C CA . ASN A 1 247 ? 16.560 10.004 -8.491 1.00 96.94 247 ASN A CA 1
ATOM 1921 C C . ASN A 1 247 ? 16.364 9.148 -9.745 1.00 96.94 247 ASN A C 1
ATOM 1923 O O . ASN A 1 247 ? 15.293 8.576 -9.923 1.00 96.94 247 ASN A O 1
ATOM 1927 N N . LEU A 1 248 ? 17.358 9.079 -10.632 1.00 97.44 248 LEU A N 1
ATOM 1928 C CA . LEU A 1 248 ? 17.325 8.235 -11.822 1.00 97.44 248 LEU A CA 1
ATOM 1929 C C . LEU A 1 248 ? 17.399 6.763 -11.402 1.00 97.44 248 LEU A C 1
ATOM 1931 O O . LEU A 1 248 ? 18.343 6.385 -10.713 1.00 97.44 248 LEU A O 1
ATOM 1935 N N . ARG A 1 249 ? 16.428 5.944 -11.818 1.00 95.81 249 ARG A N 1
ATOM 1936 C CA . ARG A 1 249 ? 16.394 4.498 -11.536 1.00 95.81 249 ARG A CA 1
ATOM 1937 C C . ARG A 1 249 ? 16.679 3.647 -12.771 1.00 95.81 249 ARG A C 1
ATOM 1939 O O . ARG A 1 249 ? 17.258 2.566 -12.657 1.00 95.81 249 ARG A O 1
ATOM 1946 N N . ILE A 1 250 ? 16.266 4.121 -13.941 1.00 96.75 250 ILE A N 1
ATOM 1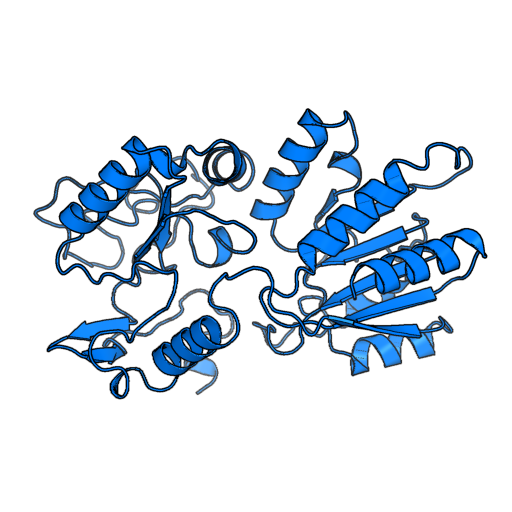947 C CA . ILE A 1 250 ? 16.503 3.458 -15.226 1.00 96.75 250 ILE A CA 1
ATOM 1948 C C . ILE A 1 250 ? 17.031 4.517 -16.182 1.00 96.75 250 ILE A C 1
ATOM 1950 O O . ILE A 1 250 ? 16.407 5.565 -16.365 1.00 96.75 250 ILE A O 1
ATOM 1954 N N . GLY A 1 251 ? 18.193 4.243 -16.754 1.00 95.94 251 GLY A N 1
ATOM 1955 C CA . GLY A 1 251 ? 18.974 5.187 -17.538 1.00 95.94 251 GLY A CA 1
ATOM 1956 C C . GLY A 1 251 ? 20.437 5.143 -17.129 1.00 95.94 251 GLY A C 1
ATOM 1957 O O . GLY A 1 251 ? 20.837 4.322 -16.312 1.00 95.94 251 GLY A O 1
ATOM 1958 N N . TYR A 1 252 ? 21.239 6.040 -17.685 1.00 96.12 252 TYR A N 1
ATOM 1959 C CA . TYR A 1 252 ? 22.674 6.109 -17.414 1.00 96.12 252 TYR A CA 1
ATOM 1960 C C . TYR A 1 252 ? 23.133 7.566 -17.207 1.00 96.12 252 TYR A C 1
ATOM 1962 O O . TYR A 1 252 ? 22.570 8.465 -17.845 1.00 96.12 252 TYR A O 1
ATOM 1970 N N . PRO A 1 253 ? 24.133 7.847 -16.344 1.00 95.50 253 PRO A N 1
ATOM 1971 C CA . PRO A 1 253 ? 24.793 6.925 -15.411 1.00 95.50 253 PRO A CA 1
ATOM 1972 C C . PRO A 1 253 ? 23.992 6.705 -14.117 1.00 95.50 253 PRO A C 1
ATOM 1974 O O . PRO A 1 253 ? 23.387 7.646 -13.594 1.00 95.50 253 PRO A O 1
ATOM 1977 N N . LEU A 1 254 ? 24.038 5.481 -13.575 1.00 93.75 254 LEU A N 1
ATOM 1978 C CA . LEU A 1 254 ? 23.456 5.142 -12.269 1.00 93.75 254 LEU A CA 1
ATOM 1979 C C . LEU A 1 254 ? 24.512 5.181 -11.152 1.00 93.75 254 LEU A C 1
ATOM 1981 O O . LEU A 1 254 ? 25.654 4.782 -11.383 1.00 93.75 254 LEU A O 1
ATOM 1985 N N . PRO A 1 255 ? 24.157 5.624 -9.927 1.00 91.56 255 PRO A N 1
ATOM 1986 C CA . PRO A 1 255 ? 25.087 5.679 -8.796 1.00 91.56 255 PRO A CA 1
ATOM 1987 C C . PRO A 1 255 ? 25.751 4.344 -8.442 1.00 91.56 255 PRO A C 1
ATOM 1989 O O . PRO A 1 255 ? 26.869 4.335 -7.940 1.00 91.56 255 PRO A O 1
ATOM 1992 N N . SER A 1 256 ? 25.073 3.231 -8.703 1.00 89.50 256 SER A N 1
ATOM 1993 C CA . SER A 1 256 ? 25.552 1.878 -8.421 1.00 89.50 256 SER A CA 1
ATOM 1994 C C . SER A 1 256 ? 26.544 1.308 -9.445 1.00 89.50 256 SER A C 1
ATOM 1996 O O . SER A 1 256 ? 26.957 0.153 -9.303 1.00 89.50 256 SER A O 1
ATOM 1998 N N . GLY A 1 257 ? 26.857 2.053 -10.514 1.00 90.25 257 GLY A N 1
ATOM 1999 C CA . GLY A 1 257 ? 27.666 1.568 -11.639 1.00 90.25 257 GLY A CA 1
ATOM 2000 C C . GLY A 1 257 ? 26.957 0.534 -12.520 1.00 90.25 257 GLY A C 1
ATOM 2001 O O . GLY A 1 257 ? 27.611 -0.238 -13.216 1.00 90.25 257 GLY A O 1
ATOM 2002 N N . PHE A 1 258 ? 25.624 0.446 -12.451 1.00 89.38 258 PHE A N 1
ATOM 2003 C CA . PHE A 1 258 ? 24.874 -0.430 -13.345 1.00 89.38 258 PHE A CA 1
ATOM 2004 C C . PHE A 1 258 ? 24.731 0.196 -14.733 1.00 89.38 258 PHE A C 1
ATOM 2006 O O . PHE A 1 258 ? 23.915 1.090 -14.957 1.00 89.38 258 PHE A O 1
ATOM 2013 N N . ASP A 1 259 ? 25.518 -0.317 -15.674 1.00 92.31 259 ASP A N 1
ATOM 2014 C CA . ASP A 1 259 ? 25.714 0.307 -16.984 1.00 92.31 259 ASP A CA 1
ATOM 2015 C C . ASP A 1 259 ? 24.889 -0.333 -18.106 1.00 92.31 259 ASP A C 1
ATOM 2017 O O . ASP A 1 259 ? 25.082 -0.020 -19.277 1.00 92.31 259 ASP A O 1
ATOM 2021 N N . HIS A 1 260 ? 23.936 -1.205 -17.770 1.00 90.69 260 HIS A N 1
ATOM 2022 C CA . HIS A 1 260 ? 23.107 -1.915 -18.753 1.00 90.69 260 HIS A CA 1
ATOM 2023 C C . HIS A 1 260 ? 22.242 -0.979 -19.622 1.00 90.69 260 HIS A C 1
ATOM 2025 O O . HIS A 1 260 ? 21.757 -1.371 -20.677 1.00 90.69 260 HIS A O 1
ATOM 2031 N N . TYR A 1 261 ? 22.068 0.273 -19.192 1.00 94.12 261 TYR A N 1
ATOM 2032 C CA . TYR A 1 261 ? 21.329 1.308 -19.918 1.00 94.12 261 TYR A CA 1
ATOM 2033 C C . TYR A 1 261 ? 22.236 2.328 -20.624 1.00 94.12 261 TYR A C 1
ATOM 2035 O O . TYR A 1 261 ? 21.738 3.360 -21.066 1.00 94.12 261 TYR A O 1
ATOM 2043 N N . ARG A 1 262 ? 23.557 2.102 -20.679 1.00 95.06 262 ARG A N 1
ATOM 2044 C CA . ARG A 1 262 ? 24.546 3.071 -21.191 1.00 95.06 262 ARG A CA 1
ATOM 2045 C C . ARG A 1 262 ? 24.247 3.544 -22.611 1.00 95.06 262 ARG A C 1
ATOM 2047 O O . ARG A 1 262 ? 24.360 4.737 -22.874 1.00 95.06 262 ARG A O 1
ATOM 2054 N N . ASP A 1 263 ? 23.829 2.623 -23.469 1.00 95.06 263 ASP A N 1
ATOM 2055 C CA . ASP A 1 263 ? 23.582 2.882 -24.890 1.00 95.06 263 ASP A CA 1
ATOM 2056 C C . ASP A 1 263 ? 22.095 3.147 -25.192 1.00 95.06 263 ASP A C 1
ATOM 2058 O O . ASP A 1 263 ? 21.677 3.122 -26.346 1.00 95.06 263 ASP A O 1
ATOM 2062 N N . LYS A 1 264 ? 21.282 3.396 -24.153 1.00 93.56 264 LYS A N 1
ATOM 2063 C CA . LYS A 1 264 ? 19.833 3.625 -24.255 1.00 93.56 264 LYS A CA 1
ATOM 2064 C C . LYS A 1 264 ? 19.476 5.059 -23.879 1.00 93.56 264 LYS A C 1
ATOM 2066 O O . LYS A 1 264 ? 19.921 5.562 -22.843 1.00 93.56 264 LYS A O 1
ATOM 2071 N N . ASP A 1 265 ? 18.591 5.695 -24.646 1.00 93.50 265 ASP A N 1
ATOM 2072 C CA . ASP A 1 265 ? 18.042 7.017 -24.308 1.00 93.50 265 ASP A CA 1
ATOM 2073 C C . ASP A 1 265 ? 16.837 6.898 -23.358 1.00 93.50 265 ASP A C 1
ATOM 2075 O O . ASP A 1 265 ? 15.696 7.231 -23.674 1.00 93.50 265 ASP A O 1
ATOM 2079 N N . LEU A 1 266 ? 17.092 6.356 -22.163 1.00 95.44 266 LEU A N 1
ATOM 2080 C CA . LEU A 1 266 ? 16.080 6.156 -21.128 1.00 95.44 266 LEU A CA 1
ATOM 2081 C C . LEU A 1 266 ? 16.354 7.030 -19.911 1.00 95.44 266 LEU A C 1
ATOM 2083 O O . LEU A 1 266 ? 17.471 7.078 -19.388 1.00 95.44 266 LEU A O 1
ATOM 2087 N N . LYS A 1 267 ? 15.302 7.695 -19.425 1.00 97.00 267 LYS A N 1
ATOM 2088 C CA . LYS A 1 267 ? 15.317 8.479 -18.184 1.00 97.00 267 LYS A CA 1
ATOM 2089 C C . LYS A 1 267 ? 14.030 8.253 -17.402 1.00 97.00 267 LYS A C 1
ATOM 2091 O O . LYS A 1 267 ? 13.058 8.984 -17.574 1.00 97.00 267 LYS A O 1
ATOM 2096 N N . ILE A 1 268 ? 14.036 7.248 -16.530 1.00 98.19 268 ILE A N 1
ATOM 2097 C CA . ILE A 1 268 ? 12.904 6.948 -15.649 1.00 98.19 268 ILE A CA 1
ATOM 2098 C C . ILE A 1 268 ? 13.337 7.148 -14.204 1.00 98.19 268 ILE A C 1
ATOM 2100 O O . ILE A 1 268 ? 14.343 6.595 -13.742 1.00 98.19 268 ILE A O 1
ATOM 2104 N N . TYR A 1 269 ? 12.565 7.966 -13.499 1.00 98.25 269 TYR A N 1
ATOM 2105 C CA . TYR A 1 269 ? 12.897 8.442 -12.164 1.00 98.25 269 TYR A CA 1
ATOM 2106 C C . TYR A 1 269 ? 12.060 7.751 -11.087 1.00 98.25 269 TYR A C 1
ATOM 2108 O O . TYR A 1 269 ? 10.955 7.266 -11.330 1.00 98.25 269 TYR A O 1
ATOM 2116 N N . TRP A 1 270 ? 12.576 7.722 -9.866 1.00 97.62 270 TRP A N 1
ATOM 2117 C CA . TRP A 1 270 ? 11.814 7.284 -8.707 1.00 97.62 270 TRP A CA 1
ATOM 2118 C C . TRP A 1 270 ? 10.644 8.224 -8.386 1.00 97.62 270 TRP A C 1
ATOM 2120 O O . TRP A 1 270 ? 10.751 9.446 -8.507 1.00 97.62 270 TRP A O 1
ATOM 2130 N N . LEU A 1 271 ? 9.545 7.659 -7.877 1.00 96.50 271 LEU A N 1
ATOM 2131 C CA . LEU A 1 271 ? 8.518 8.415 -7.153 1.00 96.50 271 LEU A CA 1
ATOM 2132 C C . LEU A 1 271 ? 8.989 8.695 -5.717 1.00 96.50 271 LEU A C 1
ATOM 2134 O O . LEU A 1 271 ? 8.915 7.823 -4.843 1.00 96.50 271 LEU A O 1
ATOM 2138 N N . MET A 1 272 ? 9.443 9.919 -5.458 1.00 94.62 272 MET A N 1
ATOM 2139 C CA . MET A 1 272 ? 10.030 10.317 -4.171 1.00 94.62 272 MET A CA 1
ATOM 2140 C C . MET A 1 272 ? 9.134 11.248 -3.345 1.00 94.62 272 MET A C 1
ATOM 2142 O O . MET A 1 272 ? 9.308 11.329 -2.131 1.00 94.62 272 MET A O 1
ATOM 2146 N N . ASP A 1 273 ? 8.175 11.941 -3.968 1.00 95.19 273 ASP A N 1
ATOM 2147 C CA . ASP A 1 273 ? 7.206 12.808 -3.287 1.00 95.19 273 ASP A CA 1
ATOM 2148 C C . ASP A 1 273 ? 5.902 12.058 -2.995 1.00 95.19 273 ASP A C 1
ATOM 2150 O O . ASP A 1 273 ? 5.020 11.924 -3.847 1.00 95.19 273 ASP A O 1
ATOM 2154 N N . GLU A 1 274 ? 5.766 11.602 -1.749 1.00 93.75 274 GLU A N 1
ATOM 2155 C CA . GLU A 1 274 ? 4.630 10.819 -1.260 1.00 93.75 274 GLU A CA 1
ATOM 2156 C C . GLU A 1 274 ? 3.292 11.555 -1.366 1.00 93.75 274 GLU A C 1
ATOM 2158 O O . GLU A 1 274 ? 2.251 10.901 -1.406 1.00 93.75 274 GLU A O 1
ATOM 2163 N N . LYS A 1 275 ? 3.295 12.895 -1.364 1.00 91.94 275 LYS A N 1
ATOM 2164 C CA . LYS A 1 275 ? 2.074 13.707 -1.330 1.00 91.94 275 LYS A CA 1
ATOM 2165 C C . LYS A 1 275 ? 1.612 14.098 -2.726 1.00 91.94 275 LYS A C 1
ATOM 2167 O O . LYS A 1 275 ? 0.411 14.111 -2.974 1.00 91.94 275 LYS A O 1
ATOM 2172 N N . ARG A 1 276 ? 2.538 14.449 -3.619 1.00 91.88 276 ARG A N 1
ATOM 2173 C CA . ARG A 1 276 ? 2.208 14.951 -4.962 1.00 91.88 276 ARG A CA 1
ATOM 2174 C C . ARG A 1 276 ? 2.259 13.860 -6.022 1.00 91.88 276 ARG A C 1
ATOM 2176 O O . ARG A 1 276 ? 1.326 13.751 -6.810 1.00 91.88 276 ARG A O 1
ATOM 2183 N N . GLN A 1 277 ? 3.320 13.053 -6.037 1.00 96.19 277 GLN A N 1
ATOM 2184 C CA . GLN A 1 277 ? 3.551 12.112 -7.132 1.00 96.19 277 GLN A CA 1
ATOM 2185 C C . GLN A 1 277 ? 2.678 10.861 -7.020 1.00 96.19 277 GLN A C 1
ATOM 2187 O O . GLN A 1 277 ? 2.132 10.436 -8.026 1.00 96.19 277 GLN A O 1
ATOM 2192 N N . TYR A 1 278 ? 2.483 10.291 -5.828 1.00 97.38 278 TYR A N 1
ATOM 2193 C CA . TYR A 1 278 ? 1.737 9.029 -5.685 1.00 97.38 278 TYR A CA 1
ATOM 2194 C C . TYR A 1 278 ? 0.243 9.136 -6.020 1.00 97.38 278 TYR A C 1
ATOM 2196 O O . TYR A 1 278 ? -0.234 8.282 -6.767 1.00 97.38 278 TYR A O 1
ATOM 2204 N N . PRO A 1 279 ? -0.494 10.175 -5.574 1.00 96.81 279 PRO A N 1
ATOM 2205 C CA . PRO A 1 279 ? -1.884 10.326 -5.992 1.00 96.81 279 PRO A CA 1
ATOM 2206 C C . PRO A 1 279 ? -2.020 10.576 -7.498 1.00 96.81 279 PRO A C 1
ATOM 2208 O O . PRO A 1 279 ? -2.955 10.081 -8.118 1.00 96.81 279 PRO A O 1
ATOM 2211 N N . ALA A 1 280 ? -1.089 11.320 -8.105 1.00 97.31 280 ALA A N 1
ATOM 2212 C CA . ALA A 1 280 ? -1.081 11.513 -9.553 1.00 97.31 280 ALA A CA 1
ATOM 2213 C C . ALA A 1 280 ? -0.782 10.200 -10.294 1.00 97.31 280 ALA A C 1
ATOM 2215 O O . ALA A 1 280 ? -1.502 9.826 -11.214 1.00 97.31 280 ALA A O 1
ATOM 2216 N N . PHE A 1 281 ? 0.248 9.479 -9.852 1.00 97.75 281 PHE A N 1
ATOM 2217 C CA . PHE A 1 281 ? 0.712 8.244 -10.467 1.00 97.75 281 PHE A CA 1
ATOM 2218 C C . PHE A 1 281 ? -0.353 7.146 -10.414 1.00 97.75 281 PHE A C 1
ATOM 2220 O O . PHE A 1 281 ? -0.727 6.632 -11.457 1.00 97.75 281 PHE A O 1
ATOM 2227 N N . TRP A 1 282 ? -0.879 6.824 -9.228 1.00 97.31 282 TRP A N 1
ATOM 2228 C CA . TRP A 1 282 ? -1.764 5.667 -9.049 1.00 97.31 282 TRP A CA 1
ATOM 2229 C C . TRP A 1 282 ? -3.247 5.963 -9.254 1.00 97.31 282 TRP A C 1
ATOM 2231 O O . TRP A 1 282 ? -3.956 5.134 -9.813 1.00 97.31 282 TRP A O 1
ATOM 2241 N N . TYR A 1 283 ? -3.740 7.110 -8.781 1.00 95.88 283 TYR A N 1
ATOM 2242 C CA . TYR A 1 283 ? -5.172 7.417 -8.846 1.00 95.88 283 TYR A CA 1
ATOM 2243 C C . TYR A 1 283 ? -5.538 8.182 -10.120 1.00 95.88 283 TYR A C 1
ATOM 2245 O O . TYR A 1 283 ? -6.515 7.849 -10.781 1.00 95.88 283 TYR A O 1
ATOM 2253 N N . GLN A 1 284 ? -4.718 9.159 -10.517 1.00 96.12 284 GLN A N 1
ATOM 2254 C CA . GLN A 1 284 ? -4.945 9.931 -11.747 1.00 96.12 284 GLN A CA 1
ATOM 2255 C C . GLN A 1 284 ? -4.295 9.305 -12.988 1.00 96.12 284 GLN A C 1
ATOM 2257 O O . GLN A 1 284 ? -4.325 9.912 -14.054 1.00 96.12 284 GLN A O 1
ATOM 2262 N N . LYS A 1 285 ? -3.720 8.102 -12.851 1.00 96.88 285 LYS A N 1
ATOM 2263 C CA . LYS A 1 285 ? -3.111 7.317 -13.934 1.00 96.88 285 LYS A CA 1
ATOM 2264 C C . LYS A 1 285 ? -1.960 8.019 -14.668 1.00 96.88 285 LYS A C 1
ATOM 2266 O O . LYS A 1 285 ? -1.673 7.690 -15.814 1.00 96.88 285 LYS A O 1
ATOM 2271 N N . ALA A 1 286 ? -1.249 8.946 -14.016 1.00 97.94 286 ALA A N 1
ATOM 2272 C CA . ALA A 1 286 ? -0.018 9.526 -14.576 1.00 97.94 286 ALA A CA 1
ATOM 2273 C C . ALA A 1 286 ? 1.114 8.484 -14.716 1.00 97.94 286 ALA A C 1
ATOM 2275 O O . ALA A 1 286 ? 2.126 8.722 -15.369 1.00 97.94 286 ALA A O 1
ATOM 2276 N N . SER A 1 287 ? 0.948 7.308 -14.107 1.00 98.25 287 SER A N 1
ATOM 2277 C CA . SER A 1 287 ? 1.753 6.112 -14.355 1.00 98.25 287 SER A CA 1
ATOM 2278 C C . SER A 1 287 ? 1.815 5.716 -15.834 1.00 98.25 287 SER A C 1
ATOM 2280 O O . SER A 1 287 ? 2.874 5.265 -16.274 1.00 98.25 287 SER A O 1
ATOM 2282 N N . ASN A 1 288 ? 0.756 5.976 -16.614 1.00 98.12 288 ASN A N 1
ATOM 2283 C CA . ASN A 1 288 ? 0.689 5.678 -18.047 1.00 98.12 288 ASN A CA 1
ATOM 2284 C C . ASN A 1 288 ? 1.758 6.409 -18.879 1.00 98.12 288 ASN A C 1
ATOM 2286 O O . ASN A 1 288 ? 2.093 5.951 -19.970 1.00 98.12 288 ASN A O 1
ATOM 2290 N N . ASP A 1 289 ? 2.344 7.493 -18.362 1.00 97.88 289 ASP A N 1
ATOM 2291 C CA . ASP A 1 289 ? 3.435 8.208 -19.035 1.00 97.88 289 ASP A CA 1
ATOM 2292 C C . ASP A 1 289 ? 4.739 7.390 -19.062 1.00 97.88 289 ASP A C 1
ATOM 2294 O O . ASP A 1 289 ? 5.642 7.671 -19.853 1.00 97.88 289 ASP A O 1
ATOM 2298 N N . LEU A 1 290 ? 4.870 6.392 -18.175 1.00 98.00 290 LEU A N 1
ATOM 2299 C CA . LEU A 1 290 ? 6.046 5.526 -18.020 1.00 98.00 290 LEU A CA 1
ATOM 2300 C C . LEU A 1 290 ? 7.372 6.292 -17.836 1.00 98.00 290 LEU A C 1
ATOM 2302 O O . LEU A 1 290 ? 8.448 5.793 -18.157 1.00 98.00 290 LEU A O 1
ATOM 2306 N N . THR A 1 291 ? 7.308 7.513 -17.297 1.00 97.69 291 THR A N 1
ATOM 2307 C CA . THR A 1 291 ? 8.478 8.364 -16.998 1.00 97.69 291 THR A CA 1
ATOM 2308 C C . THR A 1 291 ? 8.985 8.200 -15.567 1.00 97.69 291 THR A C 1
ATOM 2310 O O . THR A 1 291 ? 10.072 8.670 -15.221 1.00 97.69 291 THR A O 1
ATOM 2313 N N . HIS A 1 292 ? 8.197 7.541 -14.718 1.00 98.19 292 HIS A N 1
ATOM 2314 C CA . HIS A 1 292 ? 8.528 7.272 -13.327 1.00 98.19 292 HIS A CA 1
ATOM 2315 C C . HIS A 1 292 ? 8.225 5.821 -12.971 1.00 98.19 292 HIS A C 1
ATOM 2317 O O . HIS A 1 292 ? 7.403 5.171 -13.614 1.00 98.19 292 HIS A O 1
ATOM 2323 N N . CYS A 1 293 ? 8.866 5.333 -11.915 1.00 97.94 293 CYS A N 1
ATOM 2324 C CA . CYS A 1 293 ? 8.574 4.028 -11.342 1.00 97.94 293 CYS A CA 1
ATOM 2325 C C . CYS A 1 293 ? 8.361 4.117 -9.828 1.00 97.94 293 CYS A C 1
ATOM 2327 O O . CYS A 1 293 ? 8.986 4.921 -9.124 1.00 97.94 293 CYS A O 1
ATOM 2329 N N . ALA A 1 294 ? 7.456 3.282 -9.326 1.00 97.62 294 ALA A N 1
ATOM 2330 C CA . ALA A 1 294 ? 7.246 3.100 -7.899 1.00 97.62 294 ALA A CA 1
ATOM 2331 C C . ALA A 1 294 ? 8.198 2.029 -7.355 1.00 97.62 294 ALA A C 1
ATOM 2333 O O . ALA A 1 294 ? 8.510 1.053 -8.031 1.00 97.62 294 ALA A O 1
ATOM 2334 N N . SER A 1 295 ? 8.644 2.179 -6.113 1.00 94.56 295 SER A N 1
ATOM 2335 C CA . SER A 1 295 ? 9.373 1.105 -5.436 1.00 94.56 295 SER A CA 1
ATOM 2336 C C . SER A 1 295 ? 8.437 0.025 -4.892 1.00 94.56 295 SER A C 1
ATOM 2338 O O . SER A 1 295 ? 7.220 0.203 -4.909 1.00 94.56 295 SER A O 1
ATOM 2340 N N . ILE A 1 296 ? 8.990 -1.037 -4.300 1.00 89.06 296 ILE A N 1
ATOM 2341 C CA . ILE A 1 296 ? 8.220 -2.041 -3.538 1.00 89.06 296 ILE A CA 1
ATOM 2342 C C . ILE A 1 296 ? 7.360 -1.414 -2.420 1.00 89.06 296 ILE A C 1
ATOM 2344 O O . ILE A 1 296 ? 6.202 -1.770 -2.231 1.00 89.06 296 ILE A O 1
ATOM 2348 N N . TYR A 1 297 ? 7.873 -0.387 -1.735 1.00 88.31 297 TYR A N 1
ATOM 2349 C CA . TYR A 1 297 ? 7.107 0.394 -0.750 1.00 88.31 297 TYR A CA 1
ATOM 2350 C C . TYR A 1 297 ? 6.118 1.359 -1.423 1.00 88.31 297 TYR A C 1
ATOM 2352 O O . TYR A 1 297 ? 5.162 1.844 -0.813 1.00 88.31 297 TYR A O 1
ATOM 2360 N N . GLY A 1 298 ? 6.415 1.686 -2.679 1.00 92.81 298 GLY A N 1
ATOM 2361 C CA . GLY A 1 298 ? 5.703 2.605 -3.542 1.00 92.81 298 GLY A CA 1
ATOM 2362 C C . GLY A 1 298 ? 4.410 2.055 -4.134 1.00 92.81 298 GLY A C 1
ATOM 2363 O O . GLY A 1 298 ? 3.454 2.809 -4.315 1.00 92.81 298 GLY A O 1
ATOM 2364 N N . CYS A 1 299 ? 4.392 0.759 -4.433 1.00 93.38 299 CYS A N 1
ATOM 2365 C CA . CYS A 1 299 ? 3.258 0.066 -5.034 1.00 93.38 299 CYS A CA 1
ATOM 2366 C C . CYS A 1 299 ? 2.369 -0.659 -4.011 1.00 93.38 299 CYS A C 1
ATOM 2368 O O . CYS A 1 299 ? 1.253 -1.049 -4.350 1.00 93.38 299 CYS A O 1
ATOM 2370 N N . GLN A 1 300 ? 2.807 -0.807 -2.752 1.00 88.50 300 GLN A N 1
ATOM 2371 C CA . GLN A 1 300 ? 2.014 -1.473 -1.713 1.00 88.50 300 GLN A CA 1
ATOM 2372 C C . GLN A 1 300 ? 0.661 -0.769 -1.505 1.00 88.50 300 GLN A C 1
ATOM 2374 O O . GLN A 1 300 ? 0.603 0.376 -1.052 1.00 88.50 300 GLN A O 1
ATOM 2379 N N . GLY A 1 301 ? -0.422 -1.497 -1.791 1.00 88.00 301 GLY A N 1
ATOM 2380 C CA . GLY A 1 301 ? -1.803 -1.013 -1.667 1.00 88.00 301 GLY A CA 1
ATOM 2381 C C . GLY A 1 301 ? -2.379 -0.378 -2.937 1.00 88.00 301 GLY A C 1
ATOM 2382 O O . GLY A 1 301 ? -3.515 0.079 -2.905 1.00 88.00 301 GLY A O 1
ATOM 2383 N N . PHE A 1 302 ? -1.632 -0.382 -4.045 1.00 92.38 302 PHE A N 1
ATOM 2384 C CA . PHE A 1 302 ? -2.073 0.126 -5.346 1.00 92.38 302 PHE A CA 1
ATOM 2385 C C . PHE A 1 302 ? -2.165 -0.970 -6.405 1.00 92.38 302 PHE A C 1
ATOM 2387 O O . PHE A 1 302 ? -1.646 -2.070 -6.207 1.00 92.38 302 PHE A O 1
ATOM 2394 N N . GLU A 1 303 ? -2.858 -0.669 -7.502 1.00 90.69 303 GLU A N 1
ATOM 2395 C CA . GLU A 1 303 ? -3.176 -1.608 -8.579 1.00 90.69 303 GLU A CA 1
ATOM 2396 C C . GLU A 1 303 ? -3.066 -0.918 -9.940 1.00 90.69 303 GLU A C 1
ATOM 2398 O O . GLU A 1 303 ? -3.311 0.285 -10.064 1.00 90.69 303 GLU A O 1
ATOM 2403 N N . ALA A 1 304 ? -2.699 -1.699 -10.950 1.00 94.75 304 ALA A N 1
ATOM 2404 C CA . ALA A 1 304 ? -2.712 -1.344 -12.362 1.00 94.75 304 ALA A CA 1
ATOM 2405 C C . ALA A 1 304 ? -3.049 -2.608 -13.163 1.00 94.75 304 ALA A C 1
ATOM 2407 O O . ALA A 1 304 ? -2.797 -3.718 -12.690 1.00 94.75 304 ALA A O 1
ATOM 2408 N N . ASP A 1 305 ? -3.610 -2.436 -14.356 1.00 94.88 305 ASP A N 1
ATOM 2409 C CA . ASP A 1 305 ? -4.015 -3.546 -15.221 1.00 94.88 305 ASP A CA 1
ATOM 2410 C C . ASP A 1 305 ? -2.785 -4.274 -15.785 1.00 94.88 305 ASP A C 1
ATOM 2412 O O . ASP A 1 305 ? -2.757 -5.501 -15.845 1.00 94.88 305 ASP A O 1
ATOM 2416 N N . TYR A 1 306 ? -1.738 -3.516 -16.142 1.00 96.81 306 TYR A N 1
ATOM 2417 C CA . TYR A 1 306 ? -0.441 -4.050 -16.564 1.00 96.81 306 TYR A CA 1
ATOM 2418 C C . TYR A 1 306 ? 0.707 -3.373 -15.815 1.00 96.81 306 TYR A C 1
ATOM 2420 O O . TYR A 1 306 ? 0.759 -2.150 -15.680 1.00 96.81 306 TYR A O 1
ATOM 2428 N N . VAL A 1 307 ? 1.668 -4.170 -15.351 1.00 97.00 307 VAL A N 1
ATOM 2429 C CA . VAL A 1 307 ? 2.809 -3.676 -14.575 1.00 97.00 307 VAL A CA 1
ATOM 2430 C C . VAL A 1 307 ? 4.113 -4.182 -15.176 1.00 97.00 307 VAL A C 1
ATOM 2432 O O . VAL A 1 307 ? 4.314 -5.385 -15.309 1.00 97.00 307 VAL A O 1
ATOM 2435 N N . GLY A 1 308 ? 5.027 -3.263 -15.488 1.00 97.44 308 GLY A N 1
ATOM 2436 C CA . GLY A 1 308 ? 6.426 -3.601 -15.745 1.00 97.44 308 GLY A CA 1
ATOM 2437 C C . GLY A 1 308 ? 7.186 -3.701 -14.433 1.00 97.44 308 GLY A C 1
ATOM 2438 O O . GLY A 1 308 ? 7.285 -2.709 -13.709 1.00 97.44 308 GLY A O 1
ATOM 2439 N N . VAL A 1 309 ? 7.722 -4.882 -14.129 1.00 95.44 309 VAL A N 1
ATOM 2440 C CA . VAL A 1 309 ? 8.485 -5.150 -12.904 1.00 95.44 309 VAL A CA 1
ATOM 2441 C C . VAL A 1 309 ? 9.973 -5.198 -13.228 1.00 95.44 309 VAL A C 1
ATOM 2443 O O . VAL A 1 309 ? 10.410 -5.995 -14.052 1.00 95.44 309 VAL A O 1
ATOM 2446 N N . ILE A 1 310 ? 10.763 -4.358 -12.560 1.00 93.69 310 ILE A N 1
ATOM 2447 C CA . ILE A 1 310 ? 12.208 -4.247 -12.791 1.00 93.69 310 ILE A CA 1
ATOM 2448 C C . ILE A 1 310 ? 12.965 -4.587 -11.511 1.00 93.69 310 ILE A C 1
ATOM 2450 O O . ILE A 1 310 ? 12.981 -3.815 -10.553 1.00 93.69 310 ILE A O 1
ATOM 2454 N N . TRP A 1 311 ? 13.642 -5.730 -11.498 1.00 88.25 311 TRP A N 1
ATOM 2455 C CA . TRP A 1 311 ? 14.340 -6.202 -10.300 1.00 88.25 311 TRP A CA 1
ATOM 2456 C C . TRP A 1 311 ? 15.763 -5.639 -10.158 1.00 88.25 311 TRP A C 1
ATOM 2458 O O . TRP A 1 311 ? 16.193 -5.273 -9.069 1.00 88.25 311 TRP A O 1
ATOM 2468 N N . GLY A 1 312 ? 16.490 -5.480 -11.266 1.00 87.38 312 GLY A N 1
ATOM 2469 C CA . GLY A 1 312 ? 17.909 -5.107 -11.237 1.00 87.38 312 GLY A CA 1
ATOM 2470 C C . GLY A 1 312 ? 18.813 -6.336 -11.139 1.00 87.38 312 GLY A C 1
ATOM 2471 O O . GLY A 1 312 ? 18.576 -7.321 -11.833 1.00 87.38 312 GLY A O 1
ATOM 2472 N N . ARG A 1 313 ? 19.873 -6.262 -10.327 1.00 85.81 313 ARG A N 1
ATOM 2473 C CA . ARG A 1 313 ? 20.917 -7.297 -10.259 1.00 85.81 313 ARG A CA 1
ATOM 2474 C C . ARG A 1 313 ? 20.657 -8.427 -9.267 1.00 85.81 313 ARG A C 1
ATOM 2476 O O . ARG A 1 313 ? 21.432 -9.374 -9.286 1.00 85.81 313 ARG A O 1
ATOM 2483 N N . ASP A 1 314 ? 19.611 -8.351 -8.451 1.00 81.19 314 ASP A N 1
ATOM 2484 C CA . ASP A 1 3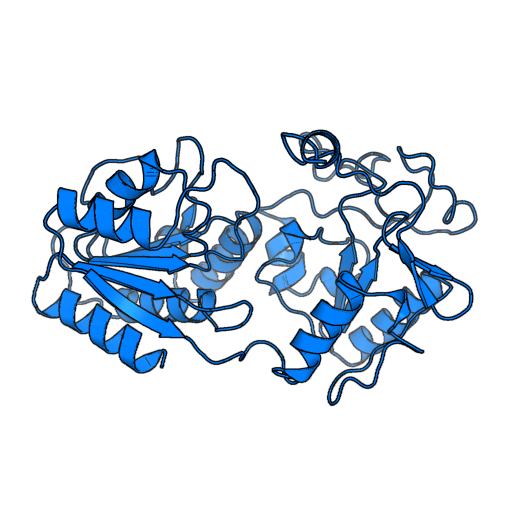14 ? 19.404 -9.292 -7.336 1.00 81.19 314 ASP A CA 1
ATOM 2485 C C . ASP A 1 314 ? 18.653 -10.558 -7.767 1.00 81.19 314 ASP A C 1
ATOM 2487 O O . ASP A 1 314 ? 18.870 -11.634 -7.222 1.00 81.19 314 ASP A O 1
ATOM 2491 N N . PHE A 1 315 ? 17.787 -10.454 -8.775 1.00 83.75 315 PHE A N 1
ATOM 2492 C CA . PHE A 1 315 ? 16.994 -11.567 -9.290 1.00 83.75 315 PHE A CA 1
ATOM 2493 C C . PHE A 1 315 ? 16.906 -11.452 -10.806 1.00 83.75 315 PHE A C 1
ATOM 2495 O O . PHE A 1 315 ? 16.429 -10.447 -11.336 1.00 83.75 315 PHE A O 1
ATOM 2502 N N . VAL A 1 316 ? 17.441 -12.447 -11.510 1.00 85.31 316 VAL A N 1
ATOM 2503 C CA . VAL A 1 316 ? 17.710 -12.361 -12.949 1.00 85.31 316 VAL A CA 1
ATOM 2504 C C . VAL A 1 316 ? 17.236 -13.611 -13.678 1.00 85.31 316 VAL A C 1
ATOM 2506 O O . VAL A 1 316 ? 17.284 -14.712 -13.137 1.00 85.31 316 VAL A O 1
ATOM 2509 N N . TRP A 1 317 ? 16.829 -13.440 -14.934 1.00 84.88 317 TRP A N 1
ATOM 2510 C CA . TRP A 1 317 ? 16.547 -14.540 -15.854 1.00 84.88 317 TRP A CA 1
ATOM 2511 C C . TRP A 1 317 ? 17.771 -14.796 -16.735 1.00 84.88 317 TRP A C 1
ATOM 2513 O O . TRP A 1 317 ? 18.215 -13.904 -17.462 1.00 84.88 317 TRP A O 1
ATOM 2523 N N . ARG A 1 318 ? 18.348 -15.998 -16.663 1.00 83.19 318 ARG A N 1
ATOM 2524 C CA . ARG A 1 318 ? 19.535 -16.399 -17.433 1.00 83.19 318 ARG A CA 1
ATOM 2525 C C . ARG A 1 318 ? 19.358 -17.813 -17.956 1.00 83.19 318 ARG A C 1
ATOM 2527 O O . ARG A 1 318 ? 18.929 -18.691 -17.222 1.00 83.19 318 ARG A O 1
ATOM 2534 N N . ASN A 1 319 ? 19.711 -18.035 -19.222 1.00 83.31 319 ASN A N 1
ATOM 2535 C CA . ASN A 1 319 ? 19.686 -19.361 -19.852 1.00 83.31 319 ASN A CA 1
ATOM 2536 C C . ASN A 1 319 ? 18.349 -20.115 -19.675 1.00 83.31 319 ASN A C 1
ATOM 2538 O O . ASN A 1 319 ? 18.339 -21.331 -19.521 1.00 83.31 319 ASN A O 1
ATOM 2542 N N . GLY A 1 320 ? 17.222 -19.392 -19.685 1.00 80.31 320 GLY A N 1
ATOM 2543 C CA . GLY A 1 320 ? 15.887 -19.984 -19.545 1.00 80.31 320 GLY A CA 1
ATOM 2544 C C . GLY A 1 320 ? 15.444 -20.287 -18.109 1.00 80.31 320 GLY A C 1
ATOM 2545 O O . GLY A 1 320 ? 14.467 -21.010 -17.937 1.00 80.31 320 GLY A O 1
ATOM 2546 N N . GLN A 1 321 ? 16.146 -19.772 -17.093 1.00 82.50 321 GLN A N 1
ATOM 2547 C CA . GLN A 1 321 ? 15.837 -20.014 -15.681 1.00 82.50 321 GLN A CA 1
ATOM 2548 C C . GLN A 1 321 ? 15.968 -18.738 -14.841 1.00 82.50 321 GLN A C 1
ATOM 2550 O O . GLN A 1 321 ? 16.785 -17.860 -15.137 1.00 82.50 321 GLN A O 1
ATOM 2555 N N . TRP A 1 322 ? 15.173 -18.642 -13.773 1.00 84.31 322 TRP A N 1
ATOM 2556 C CA . TRP A 1 322 ? 15.333 -17.604 -12.756 1.00 84.31 322 TRP A CA 1
ATOM 2557 C C . TRP A 1 322 ? 16.465 -17.984 -11.803 1.00 84.31 322 TRP A C 1
ATOM 2559 O O . TRP A 1 322 ? 16.560 -19.123 -11.355 1.00 84.31 322 TRP A O 1
ATOM 2569 N N . THR A 1 323 ? 17.319 -17.022 -11.468 1.00 82.12 323 THR A N 1
ATOM 2570 C CA . THR A 1 323 ? 18.431 -17.213 -10.531 1.00 82.12 323 THR A CA 1
ATOM 2571 C C . THR A 1 323 ? 18.617 -15.973 -9.669 1.00 82.12 323 THR A C 1
ATOM 2573 O O . THR A 1 323 ? 18.415 -14.849 -10.140 1.00 82.12 323 THR A O 1
ATOM 2576 N N . LEU A 1 324 ? 19.079 -16.162 -8.434 1.00 81.44 324 LEU A N 1
ATOM 2577 C CA . LEU A 1 324 ? 19.599 -15.064 -7.625 1.00 81.44 324 LEU A CA 1
ATOM 2578 C C . LEU A 1 324 ? 20.846 -14.487 -8.298 1.00 81.44 324 LEU A C 1
ATOM 2580 O O . LEU A 1 324 ? 21.708 -15.215 -8.798 1.00 81.44 324 LEU A O 1
ATOM 2584 N N . GLY A 1 325 ? 20.924 -13.167 -8.355 1.00 76.44 325 GLY A N 1
ATOM 2585 C CA . GLY A 1 325 ? 22.066 -12.489 -8.931 1.00 76.44 325 GLY A CA 1
ATOM 2586 C C . GLY A 1 325 ? 23.196 -12.269 -7.921 1.00 76.44 325 GLY A C 1
ATOM 2587 O O . GLY A 1 325 ? 23.040 -12.491 -6.721 1.00 76.44 325 GLY A O 1
ATOM 2588 N N . PRO A 1 326 ? 24.375 -11.843 -8.401 1.00 69.56 326 PRO A N 1
ATOM 2589 C CA . PRO A 1 326 ? 25.615 -11.892 -7.626 1.00 69.56 326 PRO A CA 1
ATOM 2590 C C . PRO A 1 326 ? 25.685 -10.875 -6.481 1.00 69.56 326 PRO A C 1
ATOM 2592 O O . PRO A 1 326 ? 26.620 -10.936 -5.693 1.00 69.56 326 PRO A O 1
ATOM 2595 N N . ASN A 1 327 ? 24.747 -9.926 -6.412 1.00 63.78 327 ASN A N 1
ATOM 2596 C CA . ASN A 1 327 ? 24.797 -8.802 -5.482 1.00 63.78 327 ASN A CA 1
ATOM 2597 C C . ASN A 1 327 ? 23.445 -8.577 -4.786 1.00 63.78 327 ASN A C 1
ATOM 2599 O O . ASN A 1 327 ? 22.895 -7.484 -4.849 1.00 63.78 327 ASN A O 1
ATOM 2603 N N . CYS A 1 328 ? 22.905 -9.628 -4.161 1.00 57.81 328 CYS A N 1
ATOM 2604 C CA . CYS A 1 328 ? 21.669 -9.580 -3.373 1.00 57.81 328 CYS A CA 1
ATOM 2605 C C . CYS A 1 328 ? 21.886 -8.784 -2.072 1.00 57.81 328 CYS A C 1
ATOM 2607 O O . CYS A 1 328 ? 22.089 -9.366 -1.008 1.00 57.81 328 CYS A O 1
ATOM 2609 N N . GLU A 1 329 ? 21.895 -7.453 -2.147 1.00 54.72 329 GLU A N 1
ATOM 2610 C CA . GLU A 1 329 ? 22.134 -6.590 -0.989 1.00 54.72 329 GLU A CA 1
ATOM 2611 C C . GLU A 1 329 ? 20.969 -5.622 -0.762 1.00 54.72 329 GLU A C 1
ATOM 2613 O O . GLU A 1 329 ? 20.747 -4.698 -1.544 1.00 54.72 329 GLU A O 1
ATOM 2618 N N . ASP A 1 330 ? 20.270 -5.767 0.367 1.00 52.72 330 ASP A N 1
ATOM 2619 C CA . ASP A 1 330 ? 19.414 -4.697 0.876 1.00 52.72 330 ASP A CA 1
ATOM 2620 C C . ASP A 1 330 ? 20.273 -3.705 1.679 1.00 52.72 330 ASP A C 1
ATOM 2622 O O . ASP A 1 330 ? 20.820 -4.020 2.742 1.00 52.72 330 ASP A O 1
ATOM 2626 N N . THR A 1 331 ? 20.409 -2.492 1.143 1.00 48.03 331 THR A N 1
ATOM 2627 C CA . THR A 1 331 ? 21.123 -1.375 1.789 1.00 48.03 331 THR A CA 1
ATOM 2628 C C . THR A 1 331 ? 20.239 -0.573 2.751 1.00 48.03 331 THR A C 1
ATOM 2630 O O . THR A 1 331 ? 20.716 0.373 3.382 1.00 48.03 331 THR A O 1
ATOM 2633 N N . ILE A 1 332 ? 18.949 -0.913 2.859 1.00 50.97 332 ILE A N 1
ATOM 2634 C CA . ILE A 1 332 ? 17.933 -0.145 3.589 1.00 50.97 332 ILE A CA 1
ATOM 2635 C C . ILE A 1 332 ? 17.461 -0.849 4.855 1.00 50.97 332 ILE A C 1
ATOM 2637 O O . ILE A 1 332 ? 17.164 -0.150 5.830 1.00 50.97 332 ILE A O 1
ATOM 2641 N N . GLY A 1 333 ? 17.430 -2.183 4.873 1.00 45.00 333 GLY A N 1
ATOM 2642 C CA . GLY A 1 333 ? 17.205 -2.951 6.096 1.00 45.00 333 GLY A CA 1
ATOM 2643 C C . GLY A 1 333 ? 18.163 -2.511 7.207 1.00 45.00 333 GLY A C 1
ATOM 2644 O O . GLY A 1 333 ? 19.372 -2.391 6.993 1.00 45.00 333 GLY A O 1
ATOM 2645 N N . ARG A 1 334 ? 17.625 -2.211 8.394 1.00 41.41 334 ARG A N 1
ATOM 2646 C CA . ARG A 1 334 ? 18.410 -2.033 9.623 1.00 41.41 334 ARG A CA 1
ATOM 2647 C C . ARG A 1 334 ? 17.878 -3.002 10.688 1.00 41.41 334 ARG A C 1
ATOM 2649 O O . ARG A 1 334 ? 16.782 -2.754 11.185 1.00 41.41 334 ARG A O 1
ATOM 2656 N N . PRO A 1 335 ? 18.636 -4.047 11.068 1.00 45.09 335 PRO A N 1
ATOM 2657 C CA . PRO A 1 335 ? 19.945 -4.406 10.519 1.00 45.09 335 PRO A CA 1
ATOM 2658 C C . PRO A 1 335 ? 19.845 -4.837 9.047 1.00 45.09 335 PRO A C 1
ATOM 2660 O O . PRO A 1 335 ? 18.755 -5.150 8.562 1.00 45.09 335 PRO A O 1
ATOM 2663 N N . SER A 1 336 ? 20.961 -4.781 8.318 1.00 45.72 336 SER A N 1
ATOM 2664 C CA . SER A 1 336 ? 20.965 -5.265 6.935 1.00 45.72 336 SER A CA 1
ATOM 2665 C C . SER A 1 336 ? 20.647 -6.759 6.964 1.00 45.72 336 SER A C 1
ATOM 2667 O O . SER A 1 336 ? 21.019 -7.443 7.915 1.00 45.72 336 SER A O 1
ATOM 2669 N N . LEU A 1 337 ? 20.003 -7.303 5.926 1.00 43.06 337 LEU A N 1
ATOM 2670 C CA . LEU A 1 337 ? 19.828 -8.759 5.797 1.00 43.06 337 LEU A CA 1
ATOM 2671 C C . LEU A 1 337 ? 21.169 -9.517 5.899 1.00 43.06 337 LEU A C 1
ATOM 2673 O O . LEU A 1 337 ? 21.178 -10.680 6.282 1.00 43.06 337 LEU A O 1
ATOM 2677 N N . LYS A 1 338 ? 22.297 -8.838 5.642 1.00 39.78 338 LYS A N 1
ATOM 2678 C CA . LYS A 1 338 ? 23.664 -9.333 5.872 1.00 39.78 338 LYS A CA 1
ATOM 2679 C C . LYS A 1 338 ? 23.993 -9.662 7.330 1.00 39.78 338 LYS A C 1
ATOM 2681 O O . LYS A 1 338 ? 24.872 -10.475 7.563 1.00 39.78 338 LYS A O 1
ATOM 2686 N N . ASP A 1 339 ? 23.328 -9.026 8.288 1.00 38.66 339 ASP A N 1
ATOM 2687 C CA . ASP A 1 339 ? 23.579 -9.234 9.718 1.00 38.66 339 ASP A CA 1
ATOM 2688 C C . ASP A 1 339 ? 22.639 -10.303 10.317 1.00 38.66 339 ASP A C 1
ATOM 2690 O O . ASP A 1 339 ? 22.707 -10.586 11.513 1.00 38.66 339 ASP A O 1
ATOM 2694 N N . LEU A 1 340 ? 21.721 -10.854 9.510 1.00 38.25 340 LEU A N 1
ATOM 2695 C CA . LEU A 1 340 ? 20.726 -11.854 9.916 1.00 38.25 340 LEU A CA 1
ATOM 2696 C C . LEU A 1 340 ? 21.087 -13.287 9.480 1.00 38.25 340 LEU A C 1
ATOM 2698 O O . LEU A 1 340 ? 20.388 -14.213 9.895 1.00 38.25 340 LEU A O 1
ATOM 2702 N N . PHE A 1 341 ? 22.158 -13.473 8.695 1.00 36.09 341 PHE A N 1
ATOM 2703 C CA . PHE A 1 341 ? 22.641 -14.774 8.215 1.00 36.09 341 PHE A CA 1
ATOM 2704 C C . PHE A 1 341 ? 24.115 -15.007 8.537 1.00 36.09 341 PHE A C 1
ATOM 2706 O O . PHE A 1 341 ? 24.930 -14.095 8.270 1.00 36.09 341 PHE A O 1
#